Protein AF-A0A7H2BD68-F1 (afdb_monomer)

Mean predicted aligned error: 10.46 Å

Nearest PDB structures (foldseek):
  6hfb-assembly3_C  TM=8.146E-01  e=6.385E-02  Pyrococcus furiosus DSM 3638
  3vvo-assembly1_A  TM=7.580E-01  e=5.523E-02  Pyrococcus furiosus
  3w4t-assembly1_A  TM=8.302E-01  e=1.140E-01  Pyrococcus furiosus DSM 3638
  3vvn-assembly1_A  TM=8.085E-01  e=3.146E-01  Pyrococcus furiosus DSM 3638
  6hfb-assembly4_D  TM=7.603E-01  e=3.302E-01  Pyrococcus furiosus DSM 3638

InterPro domains:
  IPR002528 Multi antimicrobial extrusion protein [PF01554] (2-136)
  IPR052031 Membrane Transporter and Flippase [PTHR43549] (2-133)

Radius of gyration: 18.81 Å; Cα contacts (8 Å, |Δi|>4): 129; chains: 1; bounding box: 53×18×52 Å

pLDDT: mean 77.28, std 18.67, range [29.19, 95.69]

Foldseek 3Di:
DPPLLVLLVVLLVVLVVVLCVVLLVLLQVLLQQLLVCVVVVNNVVNVVSLVVSLVVQVVSLVVSLVCCLPCQLVSSCVVVPPRPPVSSVSNNVVSVVPSVCSSVVSNCSNVQSSCVSNVVNVLVVVLVVQLVVVLVVLCVVCVVDVDDDDVSVVVSPSVVSVVVSVVVPVPD

Solvent-accessible surface area (backbone atoms only — not comparable to full-atom values): 9311 Å² total; per-residue (Å²): 120,66,66,54,53,53,48,20,49,52,41,42,51,54,55,46,56,62,69,44,47,62,53,54,49,54,10,54,52,36,16,54,53,22,27,54,29,50,78,70,70,37,57,69,58,36,57,52,48,53,54,52,51,49,50,54,49,44,55,50,46,52,54,52,38,50,47,45,62,75,43,24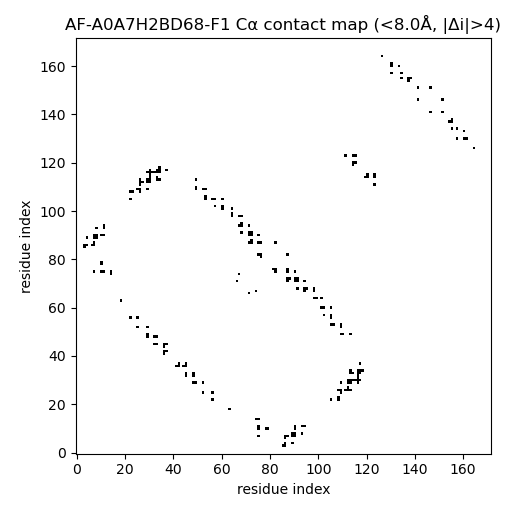,52,62,58,38,32,72,68,37,77,85,54,54,70,68,31,34,51,51,28,35,52,50,40,68,66,49,45,82,48,42,66,64,51,50,50,48,39,41,52,46,26,28,36,42,26,66,70,51,43,63,60,59,49,52,51,48,51,52,45,51,50,51,56,56,57,64,46,54,62,55,74,77,41,91,71,83,62,77,63,65,68,63,66,70,54,69,64,71,56,51,60,56,51,56,71,61,65,77,78,118

Secondary structure (DSSP, 8-state):
-HHHHHHHHHHHHHHHHHHHHHHHHHHHHHHHHHHHHHHTT-HHHHHHHHHHHHHHHHHHHHHHHHHHHHHHHHHHHHHSTT--HHHHHHHHHHHHHHGGGHHHHHHHHHHHHHHHHTT-THHHHHHHHHHHHHHHHHHHHHHHS---STHHHHHTSTHHHHHHHHHHHT--

Structure (mmCIF, N/CA/C/O backbone):
data_AF-A0A7H2BD68-F1
#
_entry.id   AF-A0A7H2BD68-F1
#
loop_
_atom_site.group_PDB
_atom_site.id
_atom_site.type_symbol
_atom_site.label_atom_id
_atom_site.label_alt_id
_atom_site.label_comp_id
_atom_site.label_asym_id
_atom_site.label_entity_id
_atom_site.label_seq_id
_atom_site.pdbx_PDB_ins_code
_atom_site.Cartn_x
_atom_site.Cartn_y
_atom_site.Cartn_z
_atom_site.occupancy
_atom_site.B_iso_or_equiv
_atom_site.auth_seq_id
_atom_site.auth_comp_id
_atom_site.auth_asym_id
_atom_site.auth_atom_id
_atom_site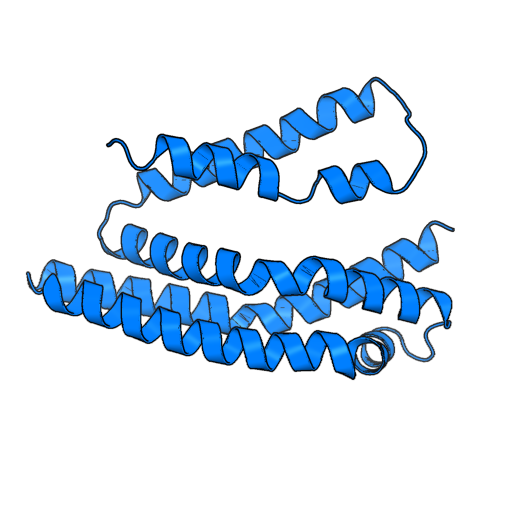.pdbx_PDB_model_num
ATOM 1 N N . MET A 1 1 ? 23.693 4.118 -18.490 1.00 47.44 1 MET A N 1
ATOM 2 C CA . MET A 1 1 ? 23.271 3.174 -17.429 1.00 47.44 1 MET A CA 1
ATOM 3 C C . MET A 1 1 ? 22.338 3.825 -16.404 1.00 47.44 1 MET A C 1
ATOM 5 O O . MET A 1 1 ? 21.333 3.213 -16.087 1.00 47.44 1 MET A O 1
ATOM 9 N N . GLY A 1 2 ? 22.597 5.050 -15.916 1.00 61.50 2 GLY A N 1
ATOM 10 C CA . GLY A 1 2 ? 21.724 5.697 -14.916 1.00 61.50 2 GLY A CA 1
ATOM 11 C C . GLY A 1 2 ? 20.378 6.229 -15.437 1.00 61.50 2 GLY A C 1
ATOM 12 O O . GLY A 1 2 ? 19.359 6.027 -14.787 1.00 61.50 2 GLY A O 1
ATOM 13 N N . SER A 1 3 ? 20.343 6.860 -16.616 1.00 73.88 3 SER A N 1
ATOM 14 C CA . SER A 1 3 ? 19.129 7.520 -17.136 1.00 73.88 3 SER A CA 1
ATOM 15 C C . SER A 1 3 ? 17.971 6.552 -17.402 1.00 73.88 3 SER A C 1
ATOM 17 O O . SER A 1 3 ? 16.855 6.808 -16.963 1.00 73.88 3 SER A O 1
ATOM 19 N N . SER A 1 4 ? 18.236 5.413 -18.049 1.00 72.50 4 SER A N 1
ATOM 20 C CA . SER A 1 4 ? 17.223 4.389 -18.352 1.00 72.50 4 SER A CA 1
ATOM 21 C C . SER A 1 4 ? 16.635 3.748 -17.091 1.00 72.50 4 SER A C 1
ATOM 23 O O . SER A 1 4 ? 15.430 3.527 -17.023 1.00 72.50 4 SER A O 1
ATOM 25 N N . VAL A 1 5 ? 17.468 3.505 -16.071 1.00 72.62 5 VAL A N 1
ATOM 26 C CA . VAL A 1 5 ? 17.032 2.944 -14.779 1.00 72.62 5 VAL A CA 1
ATOM 27 C C . VAL A 1 5 ? 16.140 3.935 -14.032 1.00 72.62 5 VAL A C 1
ATOM 29 O O . VAL A 1 5 ? 15.080 3.557 -13.539 1.00 72.62 5 VAL A O 1
ATOM 32 N N . VAL A 1 6 ? 16.538 5.211 -13.971 1.00 76.56 6 VAL A N 1
ATOM 33 C CA . VAL A 1 6 ? 15.755 6.264 -13.303 1.00 76.56 6 VAL A CA 1
ATOM 34 C C . VAL A 1 6 ? 14.426 6.502 -14.022 1.00 76.56 6 VAL A C 1
ATOM 36 O O . VAL A 1 6 ? 13.401 6.671 -13.362 1.00 76.56 6 VAL A O 1
ATOM 39 N N . ALA A 1 7 ? 14.419 6.472 -15.356 1.00 78.31 7 ALA A N 1
ATOM 40 C CA . ALA A 1 7 ? 13.204 6.603 -16.153 1.00 78.31 7 ALA A CA 1
ATOM 41 C C . ALA A 1 7 ? 12.238 5.431 -15.908 1.00 78.31 7 ALA A C 1
ATOM 43 O O . ALA A 1 7 ? 11.087 5.666 -15.541 1.00 78.31 7 ALA A O 1
ATOM 44 N N . ALA A 1 8 ? 12.721 4.185 -16.016 1.00 78.31 8 ALA A N 1
ATOM 45 C CA . ALA A 1 8 ? 11.924 2.984 -15.751 1.00 78.31 8 ALA A CA 1
ATOM 46 C C . ALA A 1 8 ? 11.325 2.997 -14.339 1.00 78.31 8 ALA A C 1
ATOM 48 O O . ALA A 1 8 ? 10.129 2.766 -14.163 1.00 78.31 8 ALA A O 1
ATOM 49 N N . TYR A 1 9 ? 12.149 3.319 -13.337 1.00 79.69 9 TYR A N 1
ATOM 50 C CA . TYR A 1 9 ? 11.722 3.399 -11.943 1.00 79.69 9 TYR A CA 1
ATOM 51 C C . TYR A 1 9 ? 10.655 4.476 -11.738 1.00 79.69 9 TYR A C 1
ATOM 53 O O . TYR A 1 9 ? 9.641 4.230 -11.095 1.00 79.69 9 TYR A O 1
ATOM 61 N N . THR A 1 10 ? 10.853 5.661 -12.320 1.00 81.62 10 THR A N 1
ATOM 62 C CA . THR A 1 10 ? 9.913 6.779 -12.185 1.00 81.62 10 THR A CA 1
ATOM 63 C C . THR A 1 10 ? 8.564 6.441 -12.815 1.00 81.62 10 THR A C 1
ATOM 65 O O . THR A 1 10 ? 7.532 6.664 -12.185 1.00 81.62 10 THR A O 1
ATOM 68 N N . ALA A 1 11 ? 8.554 5.866 -14.022 1.00 86.12 11 ALA A N 1
ATOM 69 C CA . ALA A 1 11 ? 7.325 5.425 -14.680 1.00 86.12 11 ALA A CA 1
ATOM 70 C C . ALA A 1 11 ? 6.600 4.349 -13.856 1.00 86.12 11 ALA A C 1
ATOM 72 O O . ALA A 1 11 ? 5.416 4.499 -13.552 1.00 86.12 11 ALA A O 1
ATOM 73 N N . ALA A 1 12 ? 7.322 3.315 -13.413 1.00 84.25 12 ALA A N 1
ATOM 74 C CA . ALA A 1 12 ? 6.761 2.251 -12.586 1.00 84.25 12 ALA A CA 1
ATOM 75 C C . ALA A 1 12 ? 6.174 2.785 -11.268 1.00 84.25 12 ALA A C 1
ATOM 77 O O . ALA A 1 12 ? 5.068 2.407 -10.885 1.00 84.25 12 ALA A O 1
ATOM 78 N N . GLN A 1 13 ? 6.855 3.735 -10.619 1.00 86.00 13 GLN A N 1
ATOM 79 C CA . GLN A 1 13 ? 6.381 4.349 -9.382 1.00 86.00 13 GLN A CA 1
ATOM 80 C C . GLN A 1 13 ? 5.095 5.169 -9.592 1.00 86.00 13 GLN A C 1
ATOM 82 O O . GLN A 1 13 ? 4.226 5.185 -8.721 1.00 86.00 13 GLN A O 1
ATOM 87 N N . ARG A 1 14 ? 4.931 5.847 -10.738 1.00 89.81 14 ARG A N 1
ATOM 88 C CA . ARG A 1 14 ? 3.685 6.569 -11.065 1.00 89.81 14 ARG A CA 1
ATOM 89 C C . ARG A 1 14 ? 2.511 5.619 -11.255 1.00 89.81 14 ARG A C 1
ATOM 91 O O . ARG A 1 14 ? 1.433 5.870 -10.720 1.00 89.81 14 ARG A O 1
ATOM 98 N N . ILE A 1 15 ? 2.733 4.522 -11.971 1.00 91.38 15 ILE A N 1
ATOM 99 C CA . ILE A 1 15 ? 1.730 3.470 -12.161 1.00 91.38 15 ILE A CA 1
ATOM 100 C C . ILE A 1 15 ? 1.341 2.869 -10.805 1.00 91.38 15 ILE A C 1
ATOM 102 O O . ILE A 1 15 ? 0.156 2.738 -10.505 1.00 91.38 15 ILE A O 1
ATOM 106 N N . GLU A 1 16 ? 2.323 2.568 -9.950 1.00 88.44 16 GLU A N 1
ATOM 107 C CA . GLU A 1 16 ? 2.061 2.059 -8.605 1.00 88.44 16 GLU A CA 1
ATOM 108 C C . GLU A 1 16 ? 1.249 3.048 -7.759 1.00 88.44 16 GLU A C 1
ATOM 110 O O . GLU A 1 16 ? 0.297 2.643 -7.095 1.00 88.44 16 GLU A O 1
ATOM 115 N N . GLN A 1 17 ? 1.567 4.345 -7.797 1.00 90.38 17 GLN A N 1
ATOM 116 C CA . GLN A 1 17 ? 0.801 5.361 -7.068 1.00 90.38 17 GLN A CA 1
ATOM 117 C C . GLN A 1 17 ? -0.686 5.333 -7.434 1.00 90.38 17 GLN A C 1
ATOM 119 O O . GLN A 1 17 ? -1.527 5.423 -6.542 1.00 90.38 17 GLN A O 1
ATOM 124 N N . LEU A 1 18 ? -1.009 5.168 -8.720 1.00 92.50 18 LEU A N 1
ATOM 125 C CA . LEU A 1 18 ? -2.391 5.044 -9.190 1.00 92.50 18 LEU A CA 1
ATOM 126 C C . LEU A 1 18 ? -3.033 3.736 -8.716 1.00 92.50 18 LEU A C 1
ATOM 128 O O . LEU A 1 18 ? -4.145 3.753 -8.189 1.00 92.50 18 LEU A O 1
ATOM 132 N N . ALA A 1 19 ? -2.313 2.618 -8.836 1.00 91.56 19 ALA A N 1
ATOM 133 C CA . ALA A 1 19 ? -2.773 1.310 -8.372 1.00 91.56 19 ALA A CA 1
ATOM 134 C C . ALA A 1 19 ? -3.057 1.284 -6.857 1.00 91.56 19 ALA A C 1
ATOM 136 O O . ALA A 1 19 ? -3.947 0.559 -6.406 1.00 91.56 19 ALA A O 1
ATOM 137 N N . MET A 1 20 ? -2.337 2.100 -6.081 1.00 90.00 20 MET A N 1
ATOM 138 C CA . MET A 1 20 ? -2.465 2.203 -4.626 1.00 90.00 20 MET A CA 1
ATOM 139 C C . MET A 1 20 ? -3.672 3.025 -4.151 1.00 90.00 20 MET A C 1
ATOM 141 O O . MET A 1 20 ? -4.068 2.892 -2.990 1.00 90.00 20 MET A O 1
ATOM 145 N N . LEU A 1 21 ? -4.280 3.859 -5.005 1.00 92.69 21 LEU A N 1
ATOM 146 C CA . LEU A 1 21 ? -5.363 4.767 -4.600 1.00 92.69 21 LEU A CA 1
ATOM 147 C C . LEU A 1 21 ? -6.546 4.048 -3.926 1.00 92.69 21 LEU A C 1
ATOM 149 O O . LEU A 1 21 ? -6.986 4.513 -2.868 1.00 92.69 21 LEU A O 1
ATOM 153 N N . PRO A 1 22 ? -7.047 2.904 -4.434 1.00 92.38 22 PRO A N 1
ATOM 154 C CA . PRO A 1 22 ? -8.175 2.231 -3.796 1.00 92.38 22 PRO A CA 1
ATOM 155 C C . PRO A 1 22 ? -7.821 1.631 -2.432 1.00 92.38 22 PRO A C 1
ATOM 157 O O . PRO A 1 22 ? -8.657 1.650 -1.533 1.00 92.38 22 PRO A O 1
ATOM 160 N N . PHE A 1 23 ? -6.578 1.181 -2.217 1.00 89.56 23 PHE A N 1
ATOM 161 C CA . PHE A 1 23 ? -6.148 0.707 -0.894 1.00 89.56 23 PHE A CA 1
ATOM 162 C C . PHE A 1 23 ? -6.193 1.826 0.148 1.00 89.56 23 PHE A C 1
ATOM 164 O O . PHE A 1 23 ? -6.657 1.617 1.271 1.00 89.56 23 PHE A O 1
ATOM 171 N N . VAL A 1 24 ? -5.746 3.026 -0.230 1.00 90.88 24 VAL A N 1
ATOM 172 C CA . VAL A 1 24 ? -5.822 4.207 0.638 1.00 90.88 24 VAL A CA 1
ATOM 173 C C . VAL A 1 24 ? -7.281 4.585 0.897 1.00 90.88 24 VAL A C 1
ATOM 175 O O . VAL A 1 24 ? -7.637 4.863 2.040 1.00 90.88 24 VAL A O 1
ATOM 178 N N . SER A 1 25 ? -8.137 4.531 -0.128 1.00 94.25 25 SER A N 1
ATOM 179 C CA . SER A 1 25 ? -9.573 4.810 -0.004 1.00 94.25 25 SER A CA 1
ATOM 180 C C . SER A 1 25 ? -10.273 3.859 0.975 1.00 94.25 25 SER A C 1
ATOM 182 O O . SER A 1 25 ? -10.955 4.326 1.889 1.00 94.25 25 SER A O 1
ATOM 184 N N . PHE A 1 26 ? -10.033 2.544 0.872 1.00 93.38 26 PHE A N 1
ATOM 185 C CA . PHE A 1 26 ? -10.542 1.563 1.839 1.00 93.38 26 PHE A CA 1
ATOM 186 C C . PHE A 1 26 ? -10.043 1.837 3.257 1.00 93.38 26 PHE A C 1
ATOM 188 O O . PHE A 1 26 ? -10.810 1.741 4.214 1.00 93.38 26 PHE A O 1
ATOM 195 N N . GLY A 1 27 ? -8.771 2.214 3.390 1.00 92.19 27 GLY A N 1
ATOM 196 C CA . GLY A 1 27 ? -8.193 2.641 4.654 1.00 92.19 27 GLY A CA 1
ATOM 197 C C . GLY A 1 27 ? -8.956 3.811 5.279 1.00 92.19 27 GLY A C 1
ATOM 198 O O . GLY A 1 27 ? -9.455 3.693 6.394 1.00 92.19 27 GLY A O 1
ATOM 199 N N . ILE A 1 28 ? -9.106 4.918 4.550 1.00 93.50 28 ILE A N 1
ATOM 200 C CA . ILE A 1 28 ? -9.815 6.115 5.031 1.00 93.50 28 ILE A CA 1
ATOM 201 C C . ILE A 1 28 ? -11.262 5.779 5.417 1.00 93.50 28 ILE A C 1
ATOM 203 O O . ILE A 1 28 ? -11.702 6.147 6.507 1.00 93.50 28 ILE A O 1
ATOM 207 N N . ALA A 1 29 ? -11.973 5.023 4.574 1.00 95.50 29 ALA A N 1
ATOM 208 C CA . ALA A 1 29 ? -13.334 4.577 4.861 1.00 95.50 29 ALA A CA 1
ATOM 209 C C . ALA A 1 29 ? -13.409 3.763 6.164 1.00 95.50 29 ALA A C 1
ATOM 211 O O . ALA A 1 29 ? -14.309 3.979 6.978 1.00 95.50 29 ALA A O 1
ATOM 212 N N . MET A 1 30 ? -12.434 2.880 6.405 1.00 95.56 30 MET A N 1
ATOM 213 C CA . MET A 1 30 ? -12.334 2.121 7.651 1.00 95.56 30 MET A CA 1
ATOM 214 C C . MET A 1 30 ? -12.074 2.997 8.873 1.00 95.56 30 MET A C 1
ATOM 216 O O . MET A 1 30 ? -12.605 2.688 9.934 1.00 95.56 30 MET A O 1
ATOM 220 N N . GLY A 1 31 ? -11.316 4.088 8.737 1.00 94.12 31 GLY A N 1
ATOM 221 C CA . GLY A 1 31 ? -11.116 5.049 9.823 1.00 94.12 31 GLY A CA 1
ATOM 222 C C . GLY A 1 31 ? -12.418 5.736 10.243 1.00 94.12 31 GLY A C 1
ATOM 223 O O . GLY A 1 31 ? -12.725 5.807 11.430 1.00 94.12 31 GLY A O 1
ATOM 224 N N . THR A 1 32 ? -13.232 6.183 9.283 1.00 94.69 32 THR A N 1
ATOM 225 C CA . THR A 1 32 ? -14.549 6.771 9.585 1.00 94.69 32 THR A CA 1
ATOM 226 C C . THR A 1 32 ? -15.517 5.728 10.143 1.00 94.69 32 THR A C 1
ATOM 228 O O . THR A 1 32 ? -16.189 5.978 11.144 1.00 94.69 32 THR A O 1
ATOM 231 N N . TYR A 1 33 ? -15.565 4.540 9.533 1.00 95.50 33 TYR A N 1
ATOM 232 C CA . TYR A 1 33 ? -16.427 3.448 9.975 1.00 95.50 33 TYR A CA 1
ATOM 233 C C . TYR A 1 33 ? -16.084 2.989 11.400 1.00 95.50 33 TYR A C 1
ATOM 235 O O . TYR A 1 33 ? -16.987 2.797 12.218 1.00 95.50 33 TYR A O 1
ATOM 243 N N . SER A 1 34 ? -14.796 2.829 11.728 1.00 94.81 34 SER A N 1
ATOM 244 C CA . SER A 1 34 ? -14.374 2.418 13.068 1.00 94.81 34 SER A CA 1
ATOM 245 C C . SER A 1 34 ? -14.674 3.495 14.106 1.00 94.81 34 SER A C 1
ATOM 247 O O . SER A 1 34 ? -15.224 3.156 15.150 1.00 94.81 34 SER A O 1
ATOM 249 N N . ALA A 1 35 ? -14.416 4.771 13.801 1.00 93.50 35 ALA A N 1
ATOM 250 C CA . ALA A 1 35 ? -14.707 5.892 14.693 1.00 93.50 35 ALA A CA 1
ATOM 251 C C . ALA A 1 35 ? -16.196 5.974 15.059 1.00 93.50 35 ALA A C 1
ATOM 253 O O . ALA A 1 35 ? -16.548 6.064 16.235 1.00 93.50 35 ALA A O 1
ATOM 254 N N . GLN A 1 36 ? -17.080 5.875 14.062 1.00 95.00 36 GLN A N 1
ATOM 255 C CA . GLN A 1 36 ? -18.527 5.941 14.279 1.00 95.00 36 GLN A CA 1
ATOM 256 C C . GLN A 1 36 ? -19.041 4.765 15.118 1.00 95.00 36 GLN A C 1
ATOM 258 O O . GLN A 1 36 ? -19.789 4.959 16.074 1.00 95.00 36 GLN A O 1
ATOM 263 N N . ASN A 1 37 ? -18.629 3.538 14.787 1.00 95.38 37 ASN A N 1
ATOM 264 C CA . ASN A 1 37 ? -19.087 2.353 15.514 1.00 95.38 37 ASN A CA 1
ATOM 265 C C . ASN A 1 37 ? -18.500 2.287 16.928 1.00 95.38 37 ASN A C 1
ATOM 267 O O . ASN A 1 37 ? -19.189 1.860 17.850 1.00 95.38 37 ASN A O 1
ATOM 271 N N . PHE A 1 38 ? -17.255 2.727 17.113 1.00 92.38 38 PHE A N 1
ATOM 272 C CA . PHE A 1 38 ? -16.631 2.796 18.429 1.00 92.38 38 PHE A CA 1
ATOM 273 C C . PHE A 1 38 ? -17.299 3.842 19.322 1.00 92.38 38 PHE A C 1
ATOM 275 O O . PHE A 1 38 ? -17.628 3.528 20.462 1.00 92.38 38 PHE A O 1
ATOM 282 N N . GLY A 1 39 ? -17.587 5.037 18.793 1.00 91.56 39 GLY A N 1
ATOM 283 C CA . GLY A 1 39 ? -18.324 6.078 19.518 1.00 91.56 39 GLY A CA 1
ATOM 284 C C . GLY A 1 39 ? -19.741 5.658 19.930 1.00 91.56 39 GLY A C 1
ATOM 285 O O . GLY A 1 39 ? -20.250 6.134 20.938 1.00 91.56 39 GLY A O 1
ATOM 286 N N . ALA A 1 40 ? -20.355 4.723 19.199 1.00 93.56 40 ALA A N 1
ATOM 287 C CA . ALA A 1 40 ? -21.652 4.130 19.530 1.00 93.56 40 ALA A CA 1
ATOM 288 C C . ALA A 1 40 ? -21.569 2.882 20.441 1.00 93.56 40 ALA A C 1
ATOM 290 O O . ALA A 1 40 ? -22.588 2.238 20.681 1.00 93.56 40 ALA A O 1
ATOM 291 N N . GLY A 1 41 ? -20.375 2.484 20.906 1.00 91.50 41 GLY A N 1
ATOM 292 C CA . GLY A 1 41 ? -20.167 1.273 21.717 1.00 91.50 41 GLY A CA 1
ATOM 293 C C . GLY A 1 41 ? -20.303 -0.055 20.950 1.00 91.50 41 GLY A C 1
ATOM 294 O O . GLY A 1 41 ? -20.312 -1.132 21.545 1.00 91.50 41 GLY A O 1
ATOM 295 N N . LEU A 1 42 ? -20.391 -0.020 19.616 1.00 93.38 42 LEU A N 1
ATOM 296 C CA . LEU A 1 42 ? -20.627 -1.181 18.749 1.00 93.38 42 LEU A CA 1
ATOM 297 C C . LEU A 1 42 ? -19.314 -1.845 18.298 1.00 93.38 42 LEU A C 1
ATOM 299 O O . LEU A 1 42 ? -19.059 -2.024 17.104 1.00 93.38 42 LEU A O 1
ATOM 303 N N . HIS A 1 43 ? -18.471 -2.258 19.246 1.00 89.38 43 HIS A N 1
ATOM 304 C CA . HIS A 1 43 ? -17.141 -2.820 18.956 1.00 89.38 43 HIS A CA 1
ATOM 305 C C . HIS A 1 43 ? -17.172 -4.062 18.048 1.00 89.38 43 HIS A C 1
ATOM 307 O O . HIS A 1 43 ? -16.295 -4.236 17.199 1.00 89.38 43 HIS A O 1
ATOM 313 N N . GLY A 1 44 ? -18.206 -4.905 18.158 1.00 90.44 44 GLY A N 1
ATOM 314 C CA . GLY A 1 44 ? -18.374 -6.075 17.287 1.00 90.44 44 GLY A CA 1
ATOM 315 C C . GLY A 1 44 ? -18.492 -5.709 15.801 1.00 90.44 44 GLY A C 1
ATOM 316 O O . GLY A 1 44 ? -17.933 -6.394 14.942 1.00 90.44 44 GLY A O 1
ATOM 317 N N . ARG A 1 45 ? -19.133 -4.572 15.491 1.00 93.56 45 ARG A N 1
ATOM 318 C CA . ARG A 1 45 ? -19.273 -4.080 14.112 1.00 93.56 45 ARG A CA 1
ATOM 319 C C . ARG A 1 45 ? -17.952 -3.592 13.534 1.00 93.56 45 ARG A C 1
ATOM 321 O O . ARG A 1 45 ? -17.755 -3.721 12.326 1.00 93.56 45 ARG A O 1
ATOM 328 N N . VAL A 1 46 ? -17.040 -3.088 14.371 1.00 93.31 46 VAL A N 1
ATOM 329 C CA . VAL A 1 46 ? -15.687 -2.687 13.950 1.00 93.31 46 VAL A CA 1
ATOM 330 C C . VAL A 1 46 ? -14.928 -3.899 13.413 1.00 93.31 46 VAL A C 1
ATOM 332 O O . VAL A 1 46 ? -14.436 -3.861 12.288 1.00 93.31 46 VAL A O 1
ATOM 335 N N . TRP A 1 47 ? -14.904 -5.006 14.160 1.00 91.31 47 TRP A N 1
ATOM 336 C CA . TRP A 1 47 ? -14.234 -6.239 13.731 1.00 91.31 47 TRP A CA 1
ATOM 337 C C . TRP A 1 47 ? -14.849 -6.852 12.472 1.00 91.31 47 TRP A C 1
ATOM 339 O O . TRP A 1 47 ? -14.124 -7.345 11.606 1.00 91.31 47 TRP A O 1
ATOM 349 N N . GLN A 1 48 ? -16.175 -6.789 12.339 1.00 95.38 48 GLN A N 1
ATOM 350 C CA . GLN A 1 48 ? -16.856 -7.207 11.115 1.00 95.38 48 GLN A CA 1
ATOM 351 C C . GLN A 1 48 ? -16.417 -6.359 9.911 1.00 95.38 48 GLN A C 1
ATOM 353 O O . GLN A 1 48 ? -16.063 -6.920 8.874 1.00 95.38 48 GLN A O 1
ATOM 358 N N . GLY A 1 49 ? -16.367 -5.032 10.070 1.00 94.50 49 GLY A N 1
ATOM 359 C CA . GLY A 1 49 ? -15.902 -4.111 9.032 1.00 94.50 49 GLY A CA 1
ATOM 360 C C . GLY A 1 49 ? -14.450 -4.3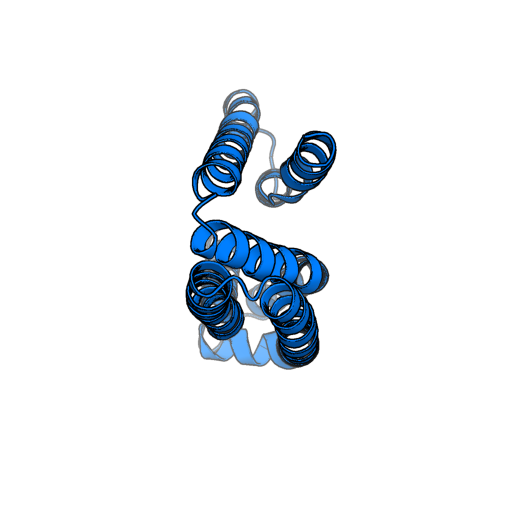65 8.632 1.00 94.50 49 GLY A C 1
ATOM 361 O O . GLY A 1 49 ? -14.161 -4.473 7.446 1.00 94.50 49 GLY A O 1
ATOM 362 N N . VAL A 1 50 ? -13.550 -4.579 9.600 1.00 94.06 50 VAL A N 1
ATOM 363 C CA . VAL A 1 50 ? -12.139 -4.922 9.332 1.00 94.06 50 VAL A CA 1
ATOM 364 C C . VAL A 1 50 ? -12.029 -6.183 8.471 1.00 94.06 50 VAL A C 1
ATOM 366 O O . VAL A 1 50 ? -11.276 -6.192 7.499 1.00 94.06 50 VAL A O 1
ATOM 369 N N . ARG A 1 51 ? -12.792 -7.241 8.780 1.00 94.19 51 ARG A N 1
ATOM 370 C CA . ARG A 1 51 ? -12.780 -8.493 8.000 1.00 94.19 51 ARG A CA 1
ATOM 371 C C . ARG A 1 51 ? -13.310 -8.293 6.580 1.00 94.19 51 ARG A C 1
ATOM 373 O O . ARG A 1 51 ? -12.720 -8.814 5.637 1.00 94.19 51 ARG A O 1
ATOM 380 N N . GLN A 1 52 ? -14.395 -7.536 6.426 1.00 95.69 52 GLN A N 1
ATOM 381 C CA . GLN A 1 52 ? -14.988 -7.237 5.120 1.00 95.69 52 GLN A CA 1
ATOM 382 C C . GLN A 1 52 ? -14.055 -6.370 4.267 1.00 95.69 52 GLN A C 1
ATOM 384 O O . GLN A 1 52 ? -13.765 -6.726 3.126 1.00 95.69 52 GLN A O 1
ATOM 389 N N . ALA A 1 53 ? -13.507 -5.296 4.837 1.00 95.00 53 ALA A N 1
ATOM 390 C CA . ALA A 1 53 ? -12.543 -4.432 4.167 1.00 95.00 53 ALA A CA 1
ATOM 391 C C . ALA A 1 53 ? -11.268 -5.193 3.784 1.00 95.00 53 ALA A C 1
ATOM 393 O O . ALA A 1 53 ? -10.746 -4.987 2.688 1.00 95.00 53 ALA A O 1
ATOM 394 N N . ALA A 1 54 ? -10.786 -6.103 4.639 1.00 92.75 54 ALA A N 1
ATOM 395 C CA . ALA A 1 54 ? -9.624 -6.938 4.340 1.00 92.75 54 ALA A CA 1
ATOM 396 C C . ALA A 1 54 ? -9.885 -7.859 3.149 1.00 92.75 54 ALA A C 1
ATOM 398 O O . ALA A 1 54 ? -9.054 -7.929 2.247 1.00 92.75 54 ALA A O 1
ATOM 399 N N . PHE A 1 55 ? -11.050 -8.508 3.104 1.00 94.88 55 PHE A N 1
ATOM 400 C CA . PHE A 1 55 ? -11.435 -9.352 1.978 1.00 94.88 55 PHE A CA 1
ATOM 401 C C . PHE A 1 55 ? -11.574 -8.551 0.674 1.00 94.88 55 PHE A C 1
ATOM 403 O O . PHE A 1 55 ? -10.978 -8.921 -0.336 1.00 94.88 55 PHE A O 1
ATOM 410 N N . MET A 1 56 ? -12.293 -7.423 0.701 1.00 94.62 56 MET A N 1
ATOM 411 C CA . MET A 1 56 ? -12.468 -6.550 -0.469 1.00 94.62 56 MET A CA 1
ATOM 412 C C . MET A 1 56 ? -11.131 -6.025 -0.992 1.00 94.62 56 MET A C 1
ATOM 414 O O . MET A 1 56 ? -10.861 -6.068 -2.192 1.00 94.62 56 MET A O 1
ATOM 418 N N . SER A 1 57 ? -10.267 -5.571 -0.085 1.00 93.38 57 SER A N 1
ATOM 419 C CA . SER A 1 57 ? -8.962 -5.034 -0.455 1.00 93.38 57 SER A CA 1
ATOM 420 C C . SER A 1 57 ? -8.027 -6.128 -0.964 1.00 93.38 57 SER A C 1
ATOM 422 O O . SER A 1 57 ? -7.269 -5.875 -1.892 1.00 93.38 57 SER A O 1
ATOM 424 N N . PHE A 1 58 ? -8.093 -7.347 -0.417 1.00 93.38 58 PHE A N 1
ATOM 425 C CA . PHE A 1 58 ? -7.337 -8.492 -0.925 1.00 93.38 58 PHE A CA 1
ATOM 426 C C . PHE A 1 58 ? -7.794 -8.899 -2.331 1.00 93.38 58 PHE A C 1
ATOM 428 O O . PHE A 1 58 ? -6.954 -9.107 -3.202 1.00 93.38 58 PHE A O 1
ATOM 435 N N . ALA A 1 59 ? -9.106 -8.948 -2.579 1.00 95.00 59 ALA A N 1
ATOM 436 C CA . ALA A 1 59 ? -9.658 -9.237 -3.902 1.00 95.00 59 ALA A CA 1
ATOM 437 C C . ALA A 1 59 ? -9.213 -8.194 -4.941 1.00 95.00 59 ALA A C 1
ATOM 439 O O . ALA A 1 59 ? -8.722 -8.554 -6.011 1.00 95.00 59 ALA A O 1
ATOM 440 N N . TYR A 1 60 ? -9.302 -6.904 -4.596 1.00 95.12 60 TYR A N 1
ATOM 441 C CA . TYR A 1 60 ? -8.767 -5.832 -5.435 1.00 95.12 60 TYR A CA 1
ATOM 442 C C . TYR A 1 60 ? -7.244 -5.957 -5.610 1.00 95.12 60 TYR A C 1
ATOM 444 O O . TYR A 1 60 ? -6.750 -5.826 -6.724 1.00 95.12 60 TYR A O 1
ATOM 452 N N . GLY A 1 61 ? -6.507 -6.282 -4.544 1.00 94.00 61 GLY A N 1
ATOM 453 C CA . GLY A 1 61 ? -5.058 -6.480 -4.567 1.00 94.00 61 GLY A CA 1
ATOM 454 C C . GLY A 1 61 ? -4.605 -7.591 -5.508 1.00 94.00 61 GLY A C 1
ATOM 455 O O . GLY A 1 61 ? -3.632 -7.419 -6.240 1.00 94.00 61 GLY A O 1
ATOM 456 N N . LEU A 1 62 ? -5.342 -8.700 -5.540 1.00 94.06 62 LEU A N 1
ATOM 457 C CA . LEU A 1 62 ? -5.112 -9.785 -6.485 1.00 94.06 62 LEU A CA 1
ATOM 458 C C . LEU A 1 62 ? -5.395 -9.325 -7.921 1.00 94.06 62 LEU A C 1
ATOM 460 O O . LEU A 1 62 ? -4.556 -9.512 -8.796 1.00 94.06 62 LEU A O 1
ATOM 464 N N . ALA A 1 63 ? -6.538 -8.673 -8.154 1.00 95.31 63 ALA A N 1
ATOM 465 C CA . ALA A 1 63 ? -6.917 -8.187 -9.478 1.00 95.31 63 ALA A CA 1
ATOM 466 C C . ALA A 1 63 ? -5.901 -7.176 -10.037 1.00 95.31 63 ALA A C 1
ATOM 468 O O . ALA A 1 63 ? -5.395 -7.355 -11.144 1.00 95.31 63 ALA A O 1
ATOM 469 N N . ILE A 1 64 ? -5.546 -6.149 -9.258 1.00 95.12 64 ILE A N 1
ATOM 470 C CA . ILE A 1 64 ? -4.579 -5.136 -9.685 1.00 95.12 64 ILE A CA 1
ATOM 471 C C . ILE A 1 64 ? -3.168 -5.718 -9.796 1.00 95.12 64 ILE A C 1
ATOM 473 O O . ILE A 1 64 ? -2.441 -5.366 -10.716 1.00 95.12 64 ILE A O 1
ATOM 477 N N . GLY A 1 65 ? -2.788 -6.656 -8.922 1.00 93.75 65 GLY A N 1
ATOM 478 C CA . GLY A 1 65 ? -1.505 -7.350 -9.001 1.00 93.75 65 GLY A CA 1
ATOM 479 C C . GLY A 1 65 ? -1.346 -8.134 -10.303 1.00 93.75 65 GLY A C 1
ATOM 480 O O . GLY A 1 65 ? -0.306 -8.034 -10.951 1.00 93.75 65 GLY A O 1
ATOM 481 N N . LEU A 1 66 ? -2.392 -8.848 -10.735 1.00 94.50 66 LEU A N 1
ATOM 482 C CA . LEU A 1 66 ? -2.408 -9.540 -12.028 1.00 94.50 66 LEU A CA 1
ATOM 483 C C . LEU A 1 66 ? -2.277 -8.543 -13.185 1.00 94.50 66 LEU A C 1
ATOM 485 O O . LEU A 1 66 ? -1.444 -8.742 -14.067 1.00 94.50 66 LEU A O 1
ATOM 489 N N . VAL A 1 67 ? -3.032 -7.440 -13.156 1.00 94.75 67 VAL A N 1
ATOM 490 C CA . VAL A 1 67 ? -2.920 -6.378 -14.170 1.00 94.75 67 VAL A CA 1
ATOM 491 C C . VAL A 1 67 ? -1.492 -5.832 -14.230 1.00 94.75 67 VAL A C 1
ATOM 493 O O . VAL A 1 67 ? -0.918 -5.759 -15.310 1.00 94.75 67 VAL A O 1
ATOM 496 N N . LEU A 1 68 ? -0.870 -5.516 -13.094 1.00 93.06 68 LEU A N 1
ATOM 497 C CA . LEU A 1 68 ? 0.495 -4.990 -13.067 1.00 93.06 68 LEU A CA 1
ATOM 498 C C . LEU A 1 68 ? 1.527 -6.007 -13.569 1.00 93.06 68 LEU A C 1
ATOM 500 O O . LEU A 1 68 ? 2.441 -5.632 -14.295 1.00 93.06 68 LEU A O 1
ATOM 504 N N . VAL A 1 69 ? 1.397 -7.293 -13.239 1.00 90.44 69 VAL A N 1
ATOM 505 C CA . VAL A 1 69 ? 2.356 -8.315 -13.687 1.00 90.44 69 VAL A CA 1
ATOM 506 C C . VAL A 1 69 ? 2.235 -8.568 -15.192 1.00 90.44 69 VAL A C 1
ATOM 508 O O . VAL A 1 69 ? 3.255 -8.559 -15.887 1.00 90.44 69 VAL A O 1
ATOM 511 N N . PHE A 1 70 ? 1.015 -8.740 -15.709 1.00 92.56 70 PHE A N 1
ATOM 512 C CA . PHE A 1 70 ? 0.782 -9.114 -17.108 1.00 92.56 70 PHE A CA 1
ATOM 513 C C . PHE A 1 70 ? 0.791 -7.930 -18.082 1.00 92.56 70 PHE A C 1
ATOM 515 O O . PHE A 1 70 ? 1.294 -8.071 -19.193 1.00 92.56 70 PHE A O 1
ATOM 522 N N . LEU A 1 71 ? 0.279 -6.761 -17.683 1.00 93.19 71 LEU A N 1
ATOM 523 C CA . LEU A 1 71 ? 0.221 -5.561 -18.530 1.00 93.19 71 LEU A CA 1
ATOM 524 C C . LEU A 1 71 ? 1.365 -4.573 -18.250 1.00 93.19 71 LEU A C 1
ATOM 526 O O . LEU A 1 71 ? 1.380 -3.494 -18.838 1.00 93.19 71 LEU A O 1
ATOM 530 N N . SER A 1 72 ? 2.349 -4.916 -17.409 1.00 87.88 72 SER A N 1
ATOM 531 C CA . SER A 1 72 ? 3.470 -4.013 -17.082 1.00 87.88 72 SER A CA 1
ATOM 532 C C . SER A 1 72 ? 4.170 -3.382 -18.290 1.00 87.88 72 SER A C 1
ATOM 534 O O . SER A 1 72 ? 4.401 -2.175 -18.225 1.00 87.88 72 SER A O 1
ATOM 536 N N . PRO A 1 73 ? 4.486 -4.094 -19.395 1.00 86.69 73 PRO A N 1
ATOM 537 C CA . PRO A 1 73 ? 5.163 -3.468 -20.529 1.00 86.69 73 PRO A CA 1
ATOM 538 C C . PRO A 1 73 ? 4.293 -2.393 -21.186 1.00 86.69 73 PRO A C 1
ATOM 540 O O . PRO A 1 73 ? 4.774 -1.299 -21.450 1.00 86.69 73 PRO A O 1
ATOM 543 N N . LEU A 1 74 ? 2.996 -2.673 -21.359 1.00 90.50 74 LEU A N 1
ATOM 544 C CA . LEU A 1 74 ? 2.030 -1.728 -21.921 1.00 90.50 74 LEU A CA 1
ATOM 545 C C . LEU A 1 74 ? 1.852 -0.502 -21.016 1.00 90.50 74 LEU A C 1
ATOM 547 O O . LEU A 1 74 ? 1.797 0.626 -21.494 1.00 90.50 74 LEU A O 1
ATOM 551 N N . LEU A 1 75 ? 1.774 -0.719 -19.700 1.00 89.81 75 LEU A N 1
ATOM 552 C CA . LEU A 1 75 ? 1.620 0.362 -18.730 1.00 89.81 75 LEU A CA 1
ATOM 553 C C . LEU A 1 75 ? 2.857 1.266 -18.695 1.00 89.81 75 LEU A C 1
ATOM 555 O O . LEU A 1 75 ? 2.715 2.482 -18.632 1.00 89.81 75 LEU A O 1
ATOM 559 N N . VAL A 1 76 ? 4.063 0.695 -18.751 1.00 87.62 76 VAL A N 1
ATOM 560 C CA . VAL A 1 76 ? 5.312 1.474 -18.769 1.00 87.62 76 VAL A CA 1
ATOM 561 C C . VAL A 1 76 ? 5.457 2.247 -20.080 1.00 87.62 76 VAL A C 1
ATOM 563 O O . VAL A 1 76 ? 5.814 3.423 -20.039 1.00 87.62 76 VAL A O 1
ATOM 566 N N . ASP A 1 77 ? 5.121 1.634 -21.216 1.00 88.06 77 ASP A N 1
ATOM 567 C CA . ASP A 1 77 ? 5.152 2.288 -22.532 1.00 88.06 77 ASP A CA 1
ATOM 568 C C . ASP A 1 77 ? 4.128 3.435 -22.643 1.00 88.06 77 ASP A C 1
ATOM 570 O O . ASP A 1 77 ? 4.396 4.476 -23.238 1.00 88.06 77 ASP A O 1
ATOM 574 N N . ALA A 1 78 ? 2.981 3.322 -21.964 1.00 87.50 78 ALA A N 1
ATOM 575 C CA . ALA A 1 78 ? 2.008 4.413 -21.881 1.00 87.50 78 ALA A CA 1
ATOM 576 C C . ALA A 1 78 ? 2.550 5.661 -21.151 1.00 87.50 78 ALA A C 1
ATOM 578 O O . ALA A 1 78 ? 2.102 6.775 -21.422 1.00 87.50 78 ALA A O 1
ATOM 579 N N . PHE A 1 79 ? 3.506 5.493 -20.229 1.00 84.56 79 PHE A N 1
ATOM 580 C CA . PHE A 1 79 ? 4.155 6.600 -19.515 1.00 84.56 79 PHE A CA 1
ATOM 581 C C . PHE A 1 79 ? 5.432 7.096 -20.203 1.00 84.56 79 PHE A C 1
ATOM 583 O O . PHE A 1 79 ? 5.780 8.270 -20.073 1.00 84.56 79 PHE A O 1
ATOM 590 N N . ILE A 1 80 ? 6.136 6.218 -20.915 1.00 85.50 80 ILE A N 1
ATOM 591 C CA . ILE A 1 80 ? 7.333 6.538 -21.693 1.00 85.50 80 ILE A CA 1
ATOM 592 C C . ILE A 1 80 ? 7.082 6.038 -23.109 1.00 85.50 80 ILE A C 1
ATOM 594 O O . ILE A 1 80 ? 7.331 4.876 -23.405 1.00 85.50 80 ILE A O 1
ATOM 598 N N . LYS A 1 81 ? 6.589 6.929 -23.971 1.00 78.62 81 LYS A N 1
ATOM 599 C CA . LYS A 1 81 ? 6.285 6.590 -25.360 1.00 78.62 81 LYS A CA 1
ATOM 600 C C . LYS A 1 81 ? 7.535 6.057 -26.073 1.00 78.62 81 LYS A C 1
ATOM 602 O O . LYS A 1 81 ? 8.583 6.702 -26.006 1.00 78.62 81 LYS A O 1
ATOM 607 N N . ASP A 1 82 ? 7.390 4.924 -26.759 1.00 80.38 82 ASP A N 1
ATOM 608 C CA . ASP A 1 82 ? 8.462 4.236 -27.489 1.00 80.38 82 ASP A CA 1
ATOM 609 C C . ASP A 1 82 ? 9.637 3.855 -26.565 1.00 80.38 82 ASP A C 1
ATOM 611 O O . ASP A 1 82 ? 10.815 4.074 -26.874 1.00 80.38 82 ASP A O 1
ATOM 615 N N . ALA A 1 83 ? 9.320 3.308 -25.384 1.00 82.25 83 ALA A N 1
ATOM 616 C CA . ALA A 1 83 ? 10.331 2.949 -24.400 1.00 82.25 83 ALA A CA 1
ATOM 617 C C . ALA A 1 83 ? 11.272 1.853 -24.941 1.00 82.25 83 ALA A C 1
ATOM 619 O O . ALA A 1 83 ? 10.816 0.811 -25.421 1.00 82.25 83 ALA A O 1
ATOM 620 N N . PRO A 1 84 ? 12.605 2.012 -24.805 1.00 86.44 84 PRO A N 1
ATOM 621 C CA . PRO A 1 84 ? 13.538 0.968 -25.203 1.00 86.44 84 PRO A CA 1
ATOM 622 C C . PRO A 1 84 ? 13.289 -0.323 -24.411 1.00 86.44 84 PRO A C 1
ATOM 624 O O . PRO A 1 84 ? 12.951 -0.282 -23.227 1.00 86.44 84 PRO A O 1
ATOM 627 N N . ALA A 1 85 ? 13.532 -1.478 -25.037 1.00 86.69 85 ALA A N 1
ATOM 628 C CA . ALA A 1 85 ? 13.249 -2.795 -24.452 1.00 86.69 85 ALA A CA 1
ATOM 629 C C . ALA A 1 85 ? 13.873 -3.005 -23.055 1.00 86.69 85 ALA A C 1
ATOM 631 O O . ALA A 1 85 ? 13.278 -3.650 -22.190 1.00 86.69 85 ALA A O 1
ATOM 632 N N . ASP A 1 86 ? 15.043 -2.413 -22.797 1.00 82.88 86 ASP A N 1
ATOM 633 C CA . ASP A 1 86 ? 15.677 -2.450 -21.478 1.00 82.88 86 ASP A CA 1
ATOM 634 C C . ASP A 1 86 ? 14.875 -1.710 -20.395 1.00 82.88 86 ASP A C 1
ATOM 636 O O . ASP A 1 86 ? 14.793 -2.195 -19.268 1.00 82.88 86 ASP A O 1
ATOM 640 N N . VAL A 1 87 ? 14.244 -0.577 -20.724 1.00 84.12 87 VAL A N 1
ATOM 641 C CA . VAL A 1 87 ? 13.392 0.202 -19.803 1.00 84.12 87 VAL A CA 1
ATOM 642 C C . VAL A 1 87 ? 12.122 -0.578 -19.472 1.00 84.12 87 VAL A C 1
ATOM 644 O O . VAL A 1 87 ? 11.750 -0.671 -18.301 1.00 84.12 87 VAL A O 1
ATOM 647 N N . LEU A 1 88 ? 11.504 -1.206 -20.477 1.00 87.31 88 LEU A N 1
ATOM 648 C CA . LEU A 1 88 ? 10.325 -2.059 -20.293 1.00 87.31 88 LEU A CA 1
ATOM 649 C C . LEU A 1 88 ? 10.628 -3.245 -19.371 1.00 87.31 88 LEU A C 1
ATOM 651 O O . LEU A 1 88 ? 9.886 -3.504 -18.423 1.00 87.31 88 LEU A O 1
ATOM 655 N N . ARG A 1 89 ? 11.760 -3.925 -19.590 1.00 82.94 89 ARG A N 1
ATOM 656 C CA . ARG A 1 89 ? 12.203 -5.046 -18.750 1.00 82.94 89 ARG A CA 1
ATOM 657 C C . ARG A 1 89 ? 12.480 -4.616 -17.309 1.00 82.94 89 ARG A C 1
ATOM 659 O O . ARG A 1 89 ? 12.095 -5.324 -16.381 1.00 82.94 89 ARG A O 1
ATOM 666 N N . MET A 1 90 ? 13.119 -3.462 -17.105 1.00 80.31 90 MET A N 1
ATOM 667 C CA . MET A 1 90 ? 13.364 -2.911 -15.764 1.00 80.31 90 MET A CA 1
ATOM 668 C C . MET A 1 90 ? 12.055 -2.550 -15.048 1.00 80.31 90 MET A C 1
ATOM 670 O O . MET A 1 90 ? 11.898 -2.859 -13.867 1.00 80.31 90 MET A O 1
ATOM 674 N N . GLY A 1 91 ? 11.096 -1.949 -15.759 1.00 77.94 91 GLY A N 1
ATOM 675 C CA . GLY A 1 91 ? 9.765 -1.657 -15.223 1.00 77.94 91 GLY A CA 1
ATOM 676 C C . GLY A 1 91 ? 8.985 -2.925 -14.868 1.00 77.94 91 GLY A C 1
ATOM 677 O O . GLY A 1 91 ? 8.379 -3.002 -13.804 1.00 77.94 91 GLY A O 1
ATOM 678 N N . GLN A 1 92 ? 9.066 -3.970 -15.692 1.00 83.56 92 GLN A N 1
ATOM 679 C CA . GLN A 1 92 ? 8.471 -5.268 -15.377 1.00 83.56 92 GLN A CA 1
ATOM 680 C C . GLN A 1 92 ? 9.102 -5.893 -14.124 1.00 83.56 92 GLN A C 1
ATOM 682 O O . GLN A 1 92 ? 8.383 -6.301 -13.215 1.00 83.56 92 GLN A O 1
ATOM 687 N N . GLN A 1 93 ? 10.436 -5.912 -14.024 1.00 81.12 93 GLN A N 1
ATOM 688 C CA . GLN A 1 93 ? 11.135 -6.423 -12.838 1.00 81.12 93 GLN A CA 1
ATOM 689 C C . GLN A 1 93 ? 10.700 -5.718 -11.550 1.00 81.12 93 GLN A C 1
ATOM 691 O O . GLN A 1 93 ? 10.566 -6.372 -10.517 1.00 81.12 93 GLN A O 1
ATOM 696 N N . TYR A 1 94 ? 10.428 -4.413 -11.612 1.00 82.38 94 TYR A N 1
ATOM 697 C CA . TYR A 1 94 ? 9.896 -3.664 -10.478 1.00 82.38 94 TYR A CA 1
ATOM 698 C C . TYR A 1 94 ? 8.583 -4.265 -9.958 1.00 82.38 94 TYR A C 1
ATOM 700 O O . TYR A 1 94 ? 8.486 -4.605 -8.780 1.00 82.38 94 TYR A O 1
ATOM 708 N N . PHE A 1 95 ? 7.589 -4.473 -10.826 1.00 82.81 95 PHE A N 1
ATOM 709 C CA . PHE A 1 95 ? 6.290 -5.008 -10.402 1.00 82.81 95 PHE A CA 1
ATOM 710 C C . PHE A 1 95 ? 6.375 -6.446 -9.889 1.00 82.81 95 PHE A C 1
ATOM 712 O O . PHE A 1 95 ? 5.705 -6.781 -8.916 1.00 82.81 95 PHE A O 1
ATOM 719 N N . TRP A 1 96 ? 7.235 -7.282 -10.473 1.00 81.69 96 TRP A N 1
ATOM 720 C CA . TRP A 1 96 ? 7.448 -8.656 -10.002 1.00 81.69 96 TRP A CA 1
ATOM 721 C C . TRP A 1 96 ? 8.011 -8.714 -8.582 1.00 81.69 96 TRP A C 1
ATOM 723 O O . TRP A 1 96 ? 7.680 -9.621 -7.821 1.00 81.69 96 TRP A O 1
ATOM 733 N N . VAL A 1 97 ? 8.844 -7.739 -8.217 1.00 81.38 97 VAL A N 1
ATOM 734 C CA . VAL A 1 97 ? 9.382 -7.624 -6.861 1.00 81.38 97 VAL A CA 1
ATOM 735 C C . VAL A 1 97 ? 8.345 -7.029 -5.911 1.00 81.38 97 VAL A C 1
ATOM 737 O O . VAL A 1 97 ? 8.247 -7.482 -4.777 1.00 81.38 97 VAL A O 1
ATOM 740 N N . THR A 1 98 ? 7.562 -6.042 -6.344 1.00 81.62 98 THR A N 1
ATOM 741 C CA . THR A 1 98 ? 6.704 -5.260 -5.441 1.00 81.62 98 THR A CA 1
ATOM 742 C C . THR A 1 98 ? 5.321 -5.884 -5.199 1.00 81.62 98 THR A C 1
ATOM 744 O O . THR A 1 98 ? 4.860 -5.923 -4.056 1.00 81.62 98 THR A O 1
ATOM 747 N N . VAL A 1 99 ? 4.664 -6.426 -6.232 1.00 85.62 99 VAL A N 1
ATOM 748 C CA . VAL A 1 99 ? 3.289 -6.972 -6.160 1.00 85.62 99 VAL A CA 1
ATOM 749 C C . VAL A 1 99 ? 3.104 -8.062 -5.088 1.00 85.62 99 VAL A C 1
ATOM 751 O O . VAL A 1 99 ? 2.096 -8.010 -4.377 1.00 85.62 99 VAL A O 1
ATOM 754 N N . PRO A 1 100 ? 4.044 -9.008 -4.871 1.00 87.12 100 PRO A N 1
ATOM 755 C CA . PRO A 1 100 ? 3.909 -10.019 -3.818 1.00 87.12 100 PRO A CA 1
ATOM 756 C C . PRO A 1 100 ? 3.744 -9.445 -2.401 1.00 87.12 100 PRO A C 1
ATOM 758 O O . PRO A 1 100 ? 3.222 -10.124 -1.518 1.00 87.12 100 PRO A O 1
ATOM 761 N N . PHE A 1 101 ? 4.152 -8.193 -2.169 1.00 84.31 101 PHE A N 1
ATOM 762 C CA . PHE A 1 101 ? 4.038 -7.527 -0.869 1.00 84.31 101 PHE A CA 1
ATOM 763 C C . PHE A 1 101 ? 2.709 -6.785 -0.664 1.00 84.31 101 PHE A C 1
ATOM 765 O O . PHE A 1 101 ? 2.427 -6.341 0.453 1.00 84.31 101 PHE A O 1
ATOM 772 N N . TYR A 1 102 ? 1.861 -6.679 -1.691 1.00 86.25 102 TYR A N 1
ATOM 773 C CA . TYR A 1 102 ? 0.582 -5.967 -1.601 1.00 86.25 102 TYR A CA 1
ATOM 774 C C . TYR A 1 102 ? -0.345 -6.515 -0.508 1.00 86.25 102 TYR A C 1
ATOM 776 O O . TYR A 1 102 ? -0.847 -5.704 0.269 1.00 86.25 102 TYR A O 1
ATOM 784 N N . PRO A 1 103 ? -0.531 -7.840 -0.330 1.00 85.69 103 PRO A N 1
ATOM 785 C CA . PRO A 1 103 ? -1.376 -8.366 0.746 1.00 85.69 103 PRO A CA 1
ATOM 786 C C . PRO A 1 103 ? -0.970 -7.879 2.145 1.00 85.69 103 PRO A C 1
ATOM 788 O O . PRO A 1 103 ? -1.821 -7.503 2.952 1.00 85.69 103 PRO A O 1
ATOM 791 N N . ALA A 1 104 ? 0.334 -7.832 2.431 1.00 84.25 104 ALA A N 1
ATOM 792 C CA . ALA A 1 104 ? 0.843 -7.360 3.717 1.00 84.25 104 ALA A CA 1
ATOM 793 C C . ALA A 1 104 ? 0.605 -5.852 3.909 1.00 84.25 104 ALA A C 1
ATOM 795 O O . ALA A 1 104 ? 0.228 -5.408 4.999 1.00 84.25 104 ALA A O 1
ATOM 796 N N . LEU A 1 105 ? 0.802 -5.079 2.841 1.00 84.19 105 LEU A N 1
ATOM 797 C CA . LEU A 1 105 ? 0.635 -3.630 2.814 1.00 84.19 105 LEU A CA 1
ATOM 798 C C . LEU A 1 105 ? -0.837 -3.216 2.980 1.00 84.19 105 LEU A C 1
ATOM 800 O O . LEU A 1 105 ? -1.149 -2.317 3.759 1.00 84.19 105 LEU A O 1
ATOM 804 N N . ILE A 1 106 ? -1.746 -3.932 2.319 1.00 86.88 106 ILE A N 1
ATOM 805 C CA . ILE A 1 106 ? -3.198 -3.758 2.423 1.00 86.88 106 ILE A CA 1
ATOM 806 C C . ILE A 1 106 ? -3.673 -3.936 3.864 1.00 86.88 106 ILE A C 1
ATOM 808 O O . ILE A 1 106 ? -4.383 -3.083 4.399 1.00 86.88 106 ILE A O 1
ATOM 812 N N . LEU A 1 107 ? -3.252 -5.026 4.514 1.00 85.88 107 LEU A N 1
ATOM 813 C CA . LEU A 1 107 ? -3.596 -5.274 5.911 1.00 85.88 107 LEU A CA 1
ATOM 814 C C . LEU A 1 107 ? -3.094 -4.138 6.800 1.00 85.88 107 LEU A C 1
ATOM 816 O O . LEU A 1 107 ? -3.840 -3.659 7.652 1.00 85.88 107 LEU A O 1
ATOM 820 N N . LEU A 1 108 ? -1.863 -3.662 6.584 1.00 84.81 108 LEU A N 1
ATOM 821 C CA . LEU A 1 108 ? -1.350 -2.530 7.349 1.00 84.81 108 LEU A CA 1
ATOM 822 C C . LEU A 1 108 ? -2.212 -1.282 7.173 1.00 84.81 108 LEU A C 1
ATOM 824 O O . LEU A 1 108 ? -2.528 -0.653 8.179 1.00 84.81 108 LEU A O 1
ATOM 828 N N . PHE A 1 109 ? -2.611 -0.922 5.952 1.00 85.50 109 PHE A N 1
ATOM 829 C CA . PHE A 1 109 ? -3.470 0.243 5.755 1.00 85.50 109 PHE A CA 1
ATOM 830 C C . PHE A 1 109 ? -4.770 0.114 6.551 1.00 85.50 109 PHE A C 1
ATOM 832 O O . PHE A 1 109 ? -5.101 1.016 7.319 1.00 85.50 109 PHE A O 1
ATOM 839 N N . ILE A 1 110 ? -5.457 -1.025 6.447 1.00 90.44 110 ILE A N 1
ATOM 840 C CA . ILE A 1 110 ? -6.719 -1.256 7.159 1.00 90.44 110 ILE A CA 1
ATOM 841 C C . ILE A 1 110 ? -6.527 -1.128 8.669 1.00 90.44 110 ILE A C 1
ATOM 843 O O . ILE A 1 110 ? -7.255 -0.369 9.307 1.00 90.44 110 ILE A O 1
ATOM 847 N N . TYR A 1 111 ? -5.538 -1.812 9.250 1.00 86.94 111 TYR A N 1
ATOM 848 C CA . TYR A 1 111 ? -5.296 -1.743 10.693 1.00 86.94 111 TYR A CA 1
ATOM 849 C C . TYR A 1 111 ? -4.892 -0.343 11.142 1.00 86.94 111 TYR A C 1
ATOM 851 O O . TYR A 1 111 ? -5.410 0.150 12.141 1.00 86.94 111 TYR A O 1
ATOM 859 N N . ARG A 1 112 ? -4.010 0.320 10.389 1.00 86.62 112 ARG A N 1
ATOM 860 C CA . ARG A 1 112 ? -3.528 1.666 10.702 1.00 86.62 112 ARG A CA 1
ATOM 861 C C . ARG A 1 112 ? -4.676 2.663 10.768 1.00 86.62 112 ARG A C 1
ATOM 863 O O . ARG A 1 112 ? -4.802 3.373 11.762 1.00 86.62 112 ARG A O 1
ATOM 870 N N . TYR A 1 113 ? -5.509 2.705 9.733 1.00 89.94 113 TYR A N 1
ATOM 871 C CA . TYR A 1 113 ? -6.636 3.630 9.700 1.00 89.94 113 TYR A CA 1
ATOM 872 C C . TYR A 1 113 ? -7.732 3.240 10.691 1.00 89.94 113 TYR A C 1
ATOM 874 O O . TYR A 1 113 ? -8.319 4.123 11.308 1.00 89.94 113 TYR A O 1
ATOM 882 N N . THR A 1 114 ? -7.955 1.941 10.916 1.00 90.19 114 THR A N 1
ATOM 883 C CA . THR A 1 114 ? -8.887 1.478 11.953 1.00 90.19 114 THR A CA 1
ATOM 884 C C . THR A 1 114 ? -8.447 1.990 13.323 1.00 90.19 114 THR A C 1
ATOM 886 O O . THR A 1 114 ? -9.244 2.649 13.980 1.00 90.19 114 THR A O 1
ATOM 889 N N . LEU A 1 115 ? -7.188 1.761 13.724 1.00 85.81 115 LEU A N 1
ATOM 890 C CA . LEU A 1 115 ? -6.626 2.224 15.003 1.00 85.81 115 LEU A CA 1
ATOM 891 C C . LEU A 1 115 ? -6.675 3.747 15.147 1.00 85.81 115 LEU A C 1
ATOM 893 O O . LEU A 1 115 ? -7.007 4.247 16.220 1.00 85.81 115 LEU A O 1
ATOM 897 N N . GLN A 1 116 ? -6.384 4.477 14.068 1.00 86.88 116 GLN A N 1
ATOM 898 C CA . GLN A 1 116 ? -6.498 5.933 14.045 1.00 86.88 116 GLN A CA 1
ATOM 899 C C . GLN A 1 116 ? -7.950 6.390 14.266 1.00 86.88 116 GLN A C 1
ATOM 901 O O . GLN A 1 116 ? -8.181 7.329 15.023 1.00 86.88 116 GLN A O 1
ATOM 906 N N . GLY A 1 117 ? -8.932 5.695 13.682 1.00 87.38 117 GLY A N 1
ATOM 907 C CA . GLY A 1 117 ? -10.355 5.951 13.923 1.00 87.38 117 GLY A CA 1
ATOM 908 C C . GLY A 1 117 ? -10.816 5.613 15.347 1.00 87.38 117 GLY A C 1
ATOM 909 O O . GLY A 1 117 ? -11.735 6.241 15.857 1.00 87.38 117 GLY A O 1
ATOM 910 N N . LEU A 1 118 ? -10.142 4.683 16.032 1.00 87.38 118 LEU A N 1
ATOM 911 C CA . LEU A 1 118 ? -10.406 4.353 17.441 1.00 87.38 118 LEU A CA 1
ATOM 912 C C . LEU A 1 118 ? -9.768 5.345 18.435 1.00 87.38 118 LEU A C 1
ATOM 914 O O . LEU A 1 118 ? -9.889 5.157 19.640 1.00 87.38 118 LEU A O 1
ATOM 918 N N . GLY A 1 119 ? -9.048 6.369 17.961 1.00 81.50 119 GLY A N 1
ATOM 919 C CA . GLY A 1 119 ? -8.334 7.327 18.814 1.00 81.50 119 GLY A CA 1
ATOM 920 C C . GLY A 1 119 ? -6.951 6.857 19.286 1.00 81.50 119 GLY A C 1
ATOM 921 O O . GLY A 1 119 ? -6.205 7.636 19.876 1.00 81.50 119 GLY A O 1
ATOM 922 N N . HIS A 1 120 ? -6.539 5.630 18.952 1.00 75.31 120 HIS A N 1
ATOM 923 C CA . HIS A 1 120 ? -5.196 5.102 19.226 1.00 75.31 120 HIS A CA 1
ATOM 924 C C . HIS A 1 120 ? -4.188 5.498 18.135 1.00 75.31 120 HIS A C 1
ATOM 926 O O . HIS A 1 120 ? -3.403 4.683 17.653 1.00 75.31 120 HIS A O 1
ATOM 932 N N . SER A 1 121 ? -4.187 6.772 17.742 1.00 65.25 121 SER A N 1
ATOM 933 C CA . SER A 1 121 ? -3.364 7.316 16.652 1.00 65.25 121 SER A CA 1
ATOM 934 C C . SER A 1 121 ? -1.862 7.310 16.958 1.00 65.25 121 SER A C 1
ATOM 936 O O . SER A 1 121 ? -1.046 7.295 16.037 1.00 65.25 121 SER A O 1
ATOM 938 N N . LEU A 1 122 ? -1.472 7.313 18.238 1.00 60.47 122 LEU A N 1
ATOM 939 C CA . LEU A 1 122 ? -0.065 7.382 18.652 1.00 60.47 122 LEU A CA 1
ATOM 940 C C . LEU A 1 122 ? 0.721 6.119 18.284 1.00 60.47 122 LEU A C 1
ATOM 942 O O . LEU A 1 122 ? 1.858 6.221 17.835 1.00 60.47 122 LEU A O 1
ATOM 946 N N . VAL A 1 123 ? 0.103 4.941 18.394 1.00 66.56 123 VAL A N 1
ATOM 947 C CA . VAL A 1 123 ? 0.744 3.647 18.109 1.00 66.56 123 VAL A CA 1
ATOM 948 C C . VAL A 1 123 ? 1.223 3.539 16.648 1.00 66.56 123 VAL A C 1
ATOM 950 O O . VAL A 1 123 ? 2.419 3.332 16.432 1.00 66.56 123 VAL A O 1
ATOM 953 N N . PRO A 1 124 ? 0.370 3.739 15.620 1.00 63.47 124 PRO A N 1
ATOM 954 C CA . PRO A 1 124 ? 0.822 3.715 14.230 1.00 63.47 124 PRO A CA 1
ATOM 955 C C . PRO A 1 124 ? 1.762 4.872 13.877 1.00 63.47 124 PRO A C 1
ATOM 957 O O . PRO A 1 124 ? 2.610 4.721 13.000 1.00 63.47 124 PRO A O 1
ATOM 960 N N . THR A 1 125 ? 1.642 6.014 14.556 1.00 66.31 125 THR A N 1
ATOM 961 C CA . THR A 1 125 ? 2.499 7.179 14.306 1.00 66.31 125 THR A CA 1
ATOM 962 C C . THR A 1 125 ? 3.927 6.926 14.795 1.00 66.31 125 THR A C 1
ATOM 964 O O . THR A 1 125 ? 4.874 7.121 14.036 1.00 66.31 125 THR A O 1
ATOM 967 N N . ILE A 1 126 ? 4.098 6.409 16.017 1.00 67.94 126 ILE A N 1
ATOM 968 C CA . ILE A 1 126 ? 5.410 6.036 16.571 1.00 67.94 126 ILE A CA 1
ATOM 969 C C . ILE A 1 126 ? 6.039 4.906 15.750 1.00 67.94 126 ILE A C 1
ATOM 971 O O . ILE A 1 126 ? 7.220 4.982 15.418 1.00 67.94 126 ILE A O 1
ATO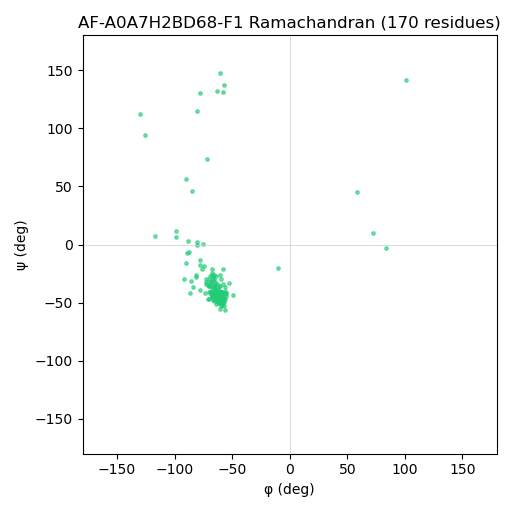M 975 N N . ALA A 1 127 ? 5.257 3.898 15.353 1.00 67.06 127 ALA A N 1
ATOM 976 C CA . ALA A 1 127 ? 5.739 2.843 14.463 1.00 67.06 127 ALA A CA 1
ATOM 977 C C . ALA A 1 127 ? 6.247 3.410 13.124 1.00 67.06 127 ALA A C 1
ATOM 979 O O . ALA A 1 127 ? 7.315 3.016 12.657 1.00 67.06 127 ALA A O 1
ATOM 980 N N . GLY A 1 128 ? 5.538 4.389 12.549 1.00 66.38 128 GLY A N 1
ATOM 981 C CA . GLY A 1 128 ? 5.973 5.102 11.346 1.00 66.38 128 GLY A CA 1
ATOM 982 C C . GLY A 1 128 ? 7.271 5.894 11.542 1.00 66.38 128 GLY A C 1
ATOM 983 O O . GLY A 1 128 ? 8.150 5.849 10.681 1.00 66.38 128 GLY A O 1
ATOM 984 N N . PHE A 1 129 ? 7.442 6.567 12.684 1.00 71.62 129 PHE A N 1
ATOM 985 C CA . PHE A 1 129 ? 8.693 7.259 13.020 1.00 71.62 129 PHE A CA 1
ATOM 986 C C . PHE A 1 129 ? 9.868 6.292 13.199 1.00 71.62 129 PHE A C 1
ATOM 988 O O . PHE A 1 129 ? 10.959 6.561 12.698 1.00 71.62 129 PHE A O 1
ATOM 995 N N . ILE A 1 130 ? 9.648 5.151 13.856 1.00 72.56 130 ILE A N 1
ATOM 996 C CA . ILE A 1 130 ? 10.659 4.096 14.012 1.00 72.56 130 ILE A CA 1
ATOM 997 C C . ILE A 1 130 ? 11.038 3.517 12.641 1.00 72.56 130 ILE A C 1
ATOM 999 O O . ILE A 1 130 ? 12.221 3.336 12.354 1.00 72.56 130 ILE A O 1
ATOM 1003 N N . GLU A 1 131 ? 10.062 3.284 11.760 1.00 68.75 131 GLU A N 1
ATOM 1004 C CA . GLU A 1 131 ? 10.314 2.840 10.386 1.00 68.75 131 GLU A CA 1
ATOM 1005 C C . GLU A 1 131 ? 11.152 3.858 9.602 1.00 68.75 131 GLU A C 1
ATOM 1007 O O . GLU A 1 131 ? 12.139 3.481 8.965 1.00 68.75 131 GLU A O 1
ATOM 1012 N N . LEU A 1 132 ? 10.806 5.147 9.673 1.00 69.19 132 LEU A N 1
ATOM 1013 C CA . LEU A 1 132 ? 11.563 6.212 9.018 1.00 69.19 132 LEU A CA 1
ATOM 1014 C C . LEU A 1 132 ? 12.993 6.306 9.570 1.00 69.19 132 LEU A C 1
ATOM 1016 O O . LEU A 1 132 ? 13.944 6.395 8.795 1.00 69.19 132 LEU A O 1
ATOM 1020 N N . GLY A 1 133 ? 13.152 6.213 10.892 1.00 75.62 133 GLY A N 1
ATOM 1021 C CA . GLY A 1 133 ? 14.453 6.186 11.556 1.00 75.62 133 GLY A CA 1
ATOM 1022 C C . GLY A 1 133 ? 15.318 5.016 11.089 1.00 75.62 133 GLY A C 1
ATOM 1023 O O . GLY A 1 133 ? 16.481 5.216 10.747 1.00 75.62 133 GLY A O 1
ATOM 1024 N N . MET A 1 134 ? 14.747 3.813 10.972 1.00 68.19 134 MET A N 1
ATOM 1025 C CA . MET A 1 134 ? 15.454 2.646 10.430 1.00 68.19 134 MET A CA 1
ATOM 1026 C C . MET A 1 134 ? 15.849 2.830 8.961 1.00 68.19 134 MET A C 1
ATOM 1028 O O . MET A 1 134 ? 16.955 2.444 8.580 1.00 68.19 134 MET A O 1
ATOM 1032 N N . ARG A 1 135 ? 14.993 3.448 8.133 1.00 64.94 135 ARG A N 1
ATOM 1033 C CA . ARG A 1 135 ? 15.337 3.766 6.736 1.00 64.94 135 ARG A CA 1
ATOM 1034 C C . ARG A 1 135 ? 16.522 4.731 6.663 1.00 64.94 135 ARG A C 1
ATOM 1036 O O . ARG A 1 135 ? 17.471 4.455 5.934 1.00 64.94 135 ARG A O 1
ATOM 1043 N N . ILE A 1 136 ? 16.513 5.807 7.450 1.00 71.81 136 ILE A N 1
ATOM 1044 C CA . ILE A 1 136 ? 17.616 6.783 7.499 1.00 71.81 136 ILE A CA 1
ATOM 1045 C C . ILE A 1 136 ? 18.898 6.127 8.032 1.00 71.81 136 ILE A C 1
ATOM 1047 O O . ILE A 1 136 ? 19.963 6.271 7.435 1.00 71.81 136 ILE A O 1
ATOM 1051 N N . ALA A 1 137 ? 18.799 5.338 9.103 1.00 71.31 137 ALA A N 1
ATOM 1052 C CA . ALA A 1 137 ? 19.937 4.624 9.675 1.00 71.31 137 ALA A CA 1
ATOM 1053 C C . ALA A 1 137 ? 20.550 3.620 8.686 1.00 71.31 137 ALA A C 1
ATOM 1055 O O . ALA A 1 137 ? 21.768 3.485 8.634 1.00 71.31 137 ALA A O 1
ATOM 1056 N N . SER A 1 138 ? 19.736 2.959 7.857 1.00 63.00 138 SER A N 1
ATOM 1057 C CA . SER A 1 138 ? 20.224 2.025 6.832 1.00 63.00 138 SER A CA 1
ATOM 1058 C C . SER A 1 138 ? 21.019 2.697 5.703 1.00 63.00 138 SER A C 1
ATOM 1060 O O . SER A 1 138 ? 21.826 2.035 5.050 1.00 63.00 138 SER A O 1
ATOM 1062 N N . LEU A 1 139 ? 20.845 4.009 5.501 1.00 60.69 139 LEU A N 1
ATOM 1063 C CA . LEU A 1 139 ? 21.597 4.796 4.519 1.00 60.69 139 LEU A CA 1
ATOM 1064 C C . LEU A 1 139 ? 22.983 5.211 5.042 1.00 60.69 139 LEU A C 1
ATOM 1066 O O . LEU A 1 139 ? 23.914 5.381 4.254 1.00 60.69 139 LEU A O 1
ATOM 1070 N N . LEU A 1 140 ? 23.163 5.321 6.360 1.00 65.19 140 LEU A N 1
ATOM 1071 C CA . LEU A 1 140 ? 24.411 5.794 6.968 1.00 65.19 140 LEU A CA 1
ATOM 1072 C C . LEU A 1 140 ? 25.638 4.912 6.620 1.00 65.19 140 LEU A C 1
ATOM 1074 O O . LEU A 1 140 ? 26.672 5.459 6.234 1.00 65.19 140 LEU A O 1
ATOM 1078 N N . PRO A 1 141 ? 25.549 3.564 6.630 1.00 58.91 141 PRO A N 1
ATOM 1079 C CA . PRO A 1 141 ? 26.641 2.697 6.183 1.00 58.91 141 PRO A CA 1
ATOM 1080 C C . PRO A 1 141 ? 26.945 2.812 4.682 1.00 58.91 141 PRO A C 1
ATOM 1082 O O . PRO A 1 141 ? 28.093 2.628 4.282 1.00 58.91 141 PRO A O 1
ATOM 1085 N N . SER A 1 142 ? 25.942 3.126 3.850 1.00 55.12 142 SER A N 1
ATOM 1086 C CA . SER A 1 142 ? 26.122 3.294 2.397 1.00 55.12 142 SER A CA 1
ATOM 1087 C C . SER A 1 142 ? 26.827 4.597 2.007 1.00 55.12 142 SER A C 1
ATOM 1089 O O . SER A 1 142 ? 27.389 4.681 0.921 1.00 55.12 142 SER A O 1
ATOM 1091 N N . LEU A 1 143 ? 26.863 5.587 2.906 1.00 57.91 143 LEU A N 1
ATOM 1092 C CA . LEU A 1 143 ? 27.645 6.817 2.733 1.00 57.91 143 LEU A CA 1
ATOM 1093 C C . LEU A 1 143 ? 29.124 6.626 3.108 1.00 57.91 143 LEU A C 1
ATOM 1095 O O . LEU A 1 143 ? 29.988 7.299 2.556 1.00 57.91 143 LEU A O 1
ATOM 1099 N N . LEU A 1 144 ? 29.422 5.694 4.021 1.00 58.34 144 LEU A N 1
ATOM 1100 C CA . LEU A 1 144 ? 30.780 5.418 4.514 1.00 58.34 144 LEU A CA 1
ATOM 1101 C C . LEU A 1 144 ? 31.528 4.353 3.696 1.00 58.34 144 LEU A C 1
ATOM 1103 O O . LEU A 1 144 ? 32.748 4.238 3.800 1.00 58.34 144 LEU A O 1
ATOM 1107 N N . ARG A 1 145 ? 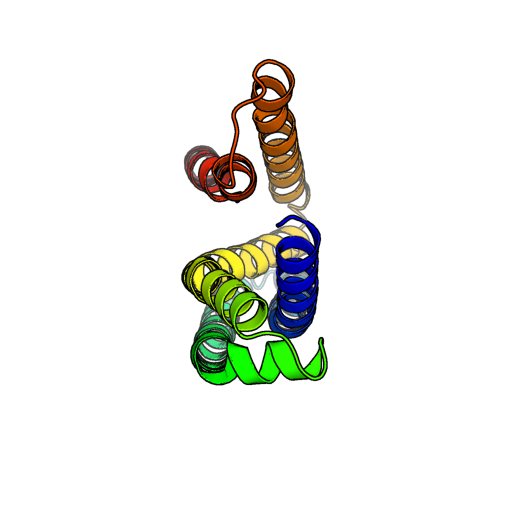30.823 3.566 2.876 1.00 49.19 145 ARG A N 1
ATOM 1108 C CA . ARG A 1 145 ? 31.419 2.623 1.921 1.00 49.19 145 ARG A CA 1
ATOM 1109 C C . ARG A 1 145 ? 30.787 2.841 0.547 1.00 49.19 145 ARG A C 1
ATOM 1111 O O . ARG A 1 145 ? 29.612 2.504 0.399 1.00 49.19 145 ARG A O 1
ATOM 1118 N N . PRO A 1 146 ? 31.527 3.334 -0.466 1.00 46.47 146 PRO A N 1
ATOM 1119 C CA . PRO A 1 146 ? 31.031 3.412 -1.835 1.00 46.47 146 PRO A CA 1
ATOM 1120 C C . PRO A 1 146 ? 30.971 1.994 -2.421 1.00 46.47 146 PRO A C 1
ATOM 1122 O O . PRO A 1 146 ? 31.814 1.575 -3.209 1.00 46.47 146 PRO A O 1
ATOM 1125 N N . CYS A 1 147 ? 29.997 1.200 -1.978 1.00 45.25 147 CYS A N 1
ATOM 1126 C CA . CYS A 1 147 ? 29.724 -0.103 -2.556 1.00 45.25 147 CYS A CA 1
ATOM 1127 C C . CYS A 1 147 ? 28.905 0.095 -3.831 1.00 45.25 147 CYS A C 1
ATOM 1129 O O . CYS A 1 147 ? 27.767 0.561 -3.817 1.00 45.25 147 CYS A O 1
ATOM 1131 N N . SER A 1 148 ? 29.534 -0.272 -4.939 1.00 45.66 148 SER A N 1
ATOM 1132 C CA . SER A 1 148 ? 28.980 -0.313 -6.278 1.00 45.66 148 SER A CA 1
ATOM 1133 C C . SER A 1 148 ? 27.741 -1.213 -6.373 1.00 45.66 148 SER A C 1
ATOM 1135 O O . SER A 1 148 ? 27.706 -2.347 -5.891 1.00 45.66 148 SER A O 1
ATOM 1137 N N . GLY A 1 149 ? 26.738 -0.715 -7.097 1.00 42.50 149 GLY A N 1
ATOM 1138 C CA . GLY A 1 149 ? 25.683 -1.527 -7.691 1.00 42.50 149 GLY A CA 1
ATOM 1139 C C . GLY A 1 149 ? 24.358 -1.545 -6.931 1.00 42.50 149 GLY A C 1
ATOM 1140 O O . GLY A 1 149 ? 24.306 -1.611 -5.707 1.00 42.50 149 GLY A O 1
ATOM 1141 N N . THR A 1 150 ? 23.296 -1.543 -7.738 1.00 47.44 150 THR A N 1
ATOM 1142 C CA . THR A 1 150 ? 21.856 -1.846 -7.577 1.00 47.44 150 THR A CA 1
ATOM 1143 C C . THR A 1 150 ? 21.343 -2.512 -6.285 1.00 47.44 150 THR A C 1
ATOM 1145 O O . THR A 1 150 ? 20.160 -2.383 -5.979 1.00 47.44 150 THR A O 1
ATOM 1148 N N . ARG A 1 151 ? 22.191 -3.173 -5.489 1.00 37.00 151 ARG A N 1
ATOM 1149 C CA . ARG A 1 151 ? 21.852 -3.764 -4.185 1.00 37.00 151 ARG A CA 1
ATOM 1150 C C . ARG A 1 151 ? 21.501 -2.731 -3.106 1.00 37.00 151 ARG A C 1
ATOM 1152 O O . ARG A 1 151 ? 20.649 -3.028 -2.270 1.00 37.00 151 ARG A O 1
ATOM 1159 N N . ALA A 1 152 ? 22.073 -1.524 -3.155 1.00 43.91 152 ALA A N 1
ATOM 1160 C CA . ALA A 1 152 ? 21.763 -0.451 -2.199 1.00 43.91 152 ALA A CA 1
ATOM 1161 C C . ALA A 1 152 ? 20.326 0.099 -2.348 1.00 43.91 152 ALA A C 1
ATOM 1163 O O . ALA A 1 152 ? 19.669 0.422 -1.360 1.00 43.91 152 ALA A O 1
ATOM 1164 N N . CYS A 1 153 ? 19.790 0.136 -3.573 1.00 46.62 153 CYS A N 1
ATOM 1165 C CA . CYS A 1 153 ? 18.402 0.546 -3.810 1.00 46.62 153 CYS A CA 1
ATOM 1166 C C . CYS A 1 153 ? 17.402 -0.531 -3.356 1.00 46.62 153 CYS A C 1
ATOM 1168 O O . CYS A 1 153 ? 16.336 -0.199 -2.848 1.00 46.62 153 CYS A O 1
ATOM 1170 N N . SER A 1 154 ? 17.762 -1.817 -3.446 1.00 40.62 154 SER A N 1
ATOM 1171 C CA . SER A 1 154 ? 16.930 -2.915 -2.928 1.00 40.62 154 SER A CA 1
ATOM 1172 C C . SER A 1 154 ? 16.978 -3.080 -1.401 1.00 40.62 154 SER A C 1
ATOM 1174 O O . SER A 1 154 ? 16.056 -3.651 -0.822 1.00 40.62 154 SER A O 1
ATOM 1176 N N . SER A 1 155 ? 18.012 -2.571 -0.716 1.00 41.09 155 SER A N 1
ATOM 1177 C CA . SER A 1 155 ? 18.053 -2.544 0.758 1.00 41.09 155 SER A CA 1
ATOM 1178 C C . SER A 1 155 ? 17.202 -1.431 1.375 1.00 41.09 155 SER A C 1
ATOM 1180 O O . SER A 1 155 ? 16.916 -1.492 2.566 1.00 41.09 155 SER A O 1
ATOM 1182 N N . ALA A 1 156 ? 16.753 -0.458 0.575 1.00 42.84 156 ALA A N 1
ATOM 1183 C CA . ALA A 1 156 ? 15.812 0.583 0.990 1.00 42.84 156 ALA A CA 1
ATOM 1184 C C . ALA A 1 156 ? 14.342 0.115 0.983 1.00 42.84 156 ALA A C 1
ATOM 1186 O O . ALA A 1 156 ? 13.439 0.906 1.266 1.00 42.84 156 ALA A O 1
ATOM 1187 N N . ILE A 1 157 ? 14.077 -1.159 0.658 1.00 50.22 157 ILE A N 1
ATOM 1188 C CA . ILE A 1 157 ? 12.720 -1.705 0.700 1.00 50.22 157 ILE A CA 1
ATOM 1189 C C . ILE A 1 157 ? 12.370 -2.001 2.177 1.00 50.22 157 ILE A C 1
ATOM 1191 O O . ILE A 1 157 ? 13.148 -2.655 2.875 1.00 50.22 157 ILE A O 1
ATOM 1195 N N . PRO A 1 158 ? 11.209 -1.563 2.692 1.00 50.75 158 PRO A N 1
ATOM 1196 C CA . PRO A 1 158 ? 10.975 -1.360 4.132 1.00 50.75 158 PRO A CA 1
ATOM 1197 C C . PRO A 1 158 ? 10.774 -2.640 4.964 1.00 50.75 158 PRO A C 1
ATOM 1199 O O . PRO A 1 158 ? 10.552 -2.581 6.173 1.00 50.75 158 PRO A O 1
ATOM 1202 N N . TRP A 1 159 ? 10.840 -3.817 4.343 1.00 47.78 159 TRP A N 1
ATOM 1203 C CA . TRP A 1 159 ? 10.328 -5.073 4.900 1.00 47.78 159 TRP A CA 1
ATOM 1204 C C . TRP A 1 159 ? 11.062 -5.563 6.157 1.00 47.78 159 TRP A C 1
ATOM 1206 O O . TRP A 1 159 ? 10.457 -6.240 6.987 1.00 47.78 159 TRP A O 1
ATOM 1216 N N . ARG A 1 160 ? 12.336 -5.196 6.357 1.00 43.09 160 ARG A N 1
ATOM 1217 C CA . ARG A 1 160 ? 13.106 -5.621 7.546 1.00 43.09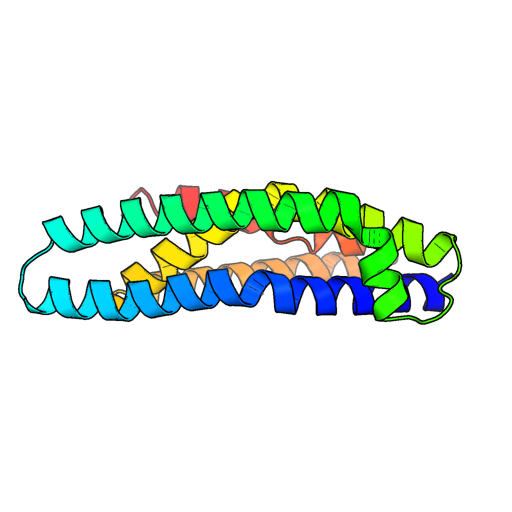 160 ARG A CA 1
ATOM 1218 C C . ARG A 1 160 ? 12.670 -4.910 8.831 1.00 43.09 160 ARG A C 1
ATOM 1220 O O . ARG A 1 160 ? 12.652 -5.534 9.887 1.00 43.09 160 ARG A O 1
ATOM 1227 N N . GLY A 1 161 ? 12.255 -3.646 8.738 1.00 44.41 161 GLY A N 1
ATOM 1228 C CA . GLY A 1 161 ? 11.711 -2.901 9.880 1.00 44.41 161 GLY A CA 1
ATOM 1229 C C . GLY A 1 161 ? 10.306 -3.358 10.280 1.00 44.41 161 GLY A C 1
ATOM 1230 O O . GLY A 1 161 ? 9.936 -3.339 11.452 1.00 44.41 161 GLY A O 1
ATOM 1231 N N . TRP A 1 162 ? 9.541 -3.839 9.302 1.00 49.53 162 TRP A N 1
ATOM 1232 C CA . TRP A 1 162 ? 8.157 -4.274 9.470 1.00 49.53 162 TRP A CA 1
ATOM 1233 C C . TRP A 1 162 ? 7.998 -5.561 10.281 1.00 49.53 162 TRP A C 1
ATOM 1235 O O . TRP A 1 162 ? 7.097 -5.651 11.116 1.00 49.53 162 TRP A O 1
ATOM 1245 N N . VAL A 1 163 ? 8.874 -6.548 10.067 1.00 44.44 163 VAL A N 1
ATOM 1246 C CA . VAL A 1 163 ? 8.862 -7.802 10.841 1.00 44.44 163 VAL A CA 1
ATOM 1247 C C . VAL A 1 163 ? 9.211 -7.529 12.309 1.00 44.44 163 VAL A C 1
ATOM 1249 O O . VAL A 1 163 ? 8.561 -8.062 13.205 1.00 44.44 163 VAL A O 1
ATOM 1252 N N . LEU A 1 164 ? 10.162 -6.624 12.563 1.00 36.72 164 LEU A N 1
ATOM 1253 C CA . LEU A 1 164 ? 10.590 -6.260 13.915 1.00 36.72 164 LEU A CA 1
ATOM 1254 C C . LEU A 1 164 ? 9.506 -5.475 14.679 1.00 36.72 164 LEU A C 1
ATOM 1256 O O . LEU A 1 164 ? 9.249 -5.754 15.849 1.00 36.72 164 LEU A O 1
ATOM 1260 N N . SER A 1 165 ? 8.817 -4.544 14.008 1.00 34.62 165 SER A N 1
ATOM 1261 C CA . SER A 1 165 ? 7.739 -3.747 14.612 1.00 34.62 165 SER A CA 1
ATOM 1262 C C . SER A 1 165 ? 6.523 -4.603 15.002 1.00 34.62 165 SER A C 1
ATOM 1264 O O . SER A 1 165 ? 5.959 -4.412 16.079 1.00 34.62 165 SER A O 1
ATOM 1266 N N . ARG A 1 166 ? 6.166 -5.621 14.199 1.00 38.47 166 ARG A N 1
ATOM 1267 C CA . ARG A 1 166 ? 5.069 -6.553 14.530 1.00 38.47 166 ARG A CA 1
ATOM 1268 C C . ARG A 1 166 ? 5.381 -7.476 15.712 1.00 38.47 166 ARG A C 1
ATOM 1270 O O . ARG A 1 166 ? 4.466 -7.791 16.465 1.00 38.47 166 ARG A O 1
ATOM 1277 N N . CYS A 1 167 ? 6.640 -7.874 15.913 1.00 34.47 167 CYS A N 1
ATOM 1278 C CA . CYS A 1 167 ? 7.035 -8.659 17.089 1.00 34.47 167 CYS A CA 1
ATOM 1279 C C . CYS A 1 167 ? 6.980 -7.855 18.399 1.00 34.47 167 CYS A C 1
ATOM 1281 O O . CYS A 1 167 ? 6.769 -8.441 19.458 1.00 34.47 167 CYS A O 1
ATOM 1283 N N . LEU A 1 168 ? 7.139 -6.530 18.336 1.00 34.25 168 LEU A N 1
ATOM 1284 C CA . LEU A 1 168 ? 7.103 -5.648 19.508 1.00 34.25 168 LEU A CA 1
ATOM 1285 C C . LEU A 1 168 ? 5.679 -5.210 19.891 1.00 34.25 168 LEU A C 1
ATOM 1287 O O . LEU A 1 168 ? 5.396 -5.042 21.071 1.00 34.25 168 LEU A O 1
ATOM 1291 N N . LEU A 1 169 ? 4.773 -5.072 18.916 1.00 38.25 169 LEU A N 1
ATOM 1292 C CA . LEU A 1 169 ? 3.424 -4.518 19.118 1.00 38.25 169 LEU A CA 1
ATOM 1293 C C . LEU A 1 169 ? 2.347 -5.535 19.536 1.00 38.25 169 LEU A C 1
ATOM 1295 O O . LEU A 1 169 ? 1.229 -5.131 19.825 1.00 38.25 169 LEU A O 1
ATOM 1299 N N . TRP A 1 170 ? 2.647 -6.838 19.569 1.00 29.19 170 TRP A N 1
ATOM 1300 C CA . TRP A 1 170 ? 1.681 -7.882 19.966 1.00 29.19 170 TRP A CA 1
ATOM 1301 C C . TRP A 1 170 ? 1.834 -8.347 21.427 1.00 29.19 170 TRP A C 1
ATOM 1303 O O . TRP A 1 170 ? 1.272 -9.364 21.826 1.00 29.19 170 TRP A O 1
ATOM 1313 N N . ARG A 1 171 ? 2.626 -7.621 22.226 1.00 30.17 171 ARG A N 1
ATOM 1314 C CA . ARG A 1 171 ? 2.869 -7.894 23.656 1.00 30.17 171 ARG A CA 1
ATOM 1315 C C . ARG A 1 171 ? 2.382 -6.783 24.597 1.00 30.17 171 ARG A C 1
ATOM 1317 O O . ARG A 1 171 ? 2.651 -6.865 25.792 1.00 30.17 171 ARG A O 1
ATOM 1324 N N . THR A 1 172 ? 1.668 -5.788 24.079 1.00 34.06 172 THR A N 1
ATOM 1325 C CA . THR A 1 172 ? 1.054 -4.681 24.833 1.00 34.06 172 THR A CA 1
ATOM 1326 C C . THR A 1 172 ? -0.391 -4.530 24.413 1.00 34.06 172 THR A C 1
ATOM 1328 O O . THR A 1 172 ? -1.247 -4.375 25.304 1.00 34.06 172 THR A O 1
#

Sequence (172 aa):
MGSSVVAAYTAAQRIEQLAMLPFVS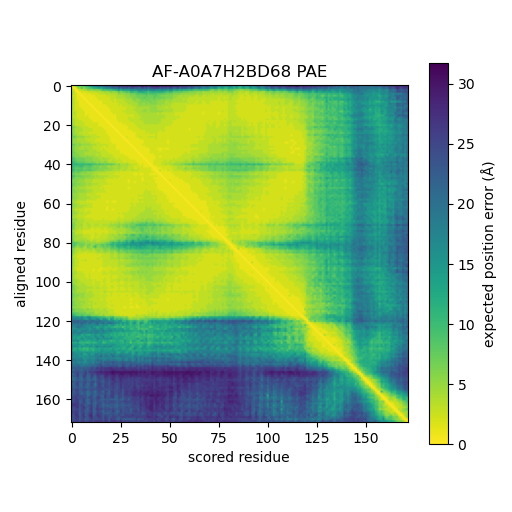FGIAMGTYSAQNFGAGLHGRVWQGVRQAAFMSFAYGLAIGLVLVFLSPLLVDAFIKDAPADVLRMGQQYFWVTVPFYPALILLFIYRYTLQGLGHSLVPTIAGFIELGMRIASLLPSLLRPCSGTRACSSAIPWRGWVLSRCLLWRT

Organism: NCBI:txid396015

=== Feature glossary ===
Each block in this record encodes a different view of the same protein. In brief:

Predicted aligned error. PAE(i, j) answers: if I align the predicted and true structures on residue i, how far off (in Å) do I expect residue j to be? A block-diagonal PAE matrix with low values on the blocks and high values off-diagonal is the signature of a multi-domain protein with confidently predicted domains but uncertain inter-domain orientation.

Contact-map, Ramachandran, and PAE plots. Plot images: a contact map (which residues are close in 3D, as an N×N binary image), a Ramachandran scatter (backbone torsion angles, revealing secondary-structure composition at a glance), and — for AlphaFold structures — a PAE heatmap (pairwise prediction confidence).

Backbone torsions (φ/ψ). φ (phi) and ψ (psi) are the two rotatable backbone dihedrals per residue: φ is the C(i-1)–N–Cα–C torsion, ψ is the N–Cα–C–N(i+1) torsion, both in degrees on (−180°, 180°]. α-helical residues cluster near (−60°, −45°); β-strand residues near (−120°, +130°). A Ramachandran plot is simply a scatter of (φ, ψ) for every residue.

Foldseek 3Di. A 3Di character summarizes, for each residue, the relative orientation of the Cα frame of its nearest spatial neighbor. Because it encodes fold topology rather than chemistry, 3Di alignments detect remote structural similarity that sequence alignment misses.

Radius of gyration, Cα contacts, bounding box. Three whole-structure scalars: the radius of gyration (RMS distance of Cα from centroid, 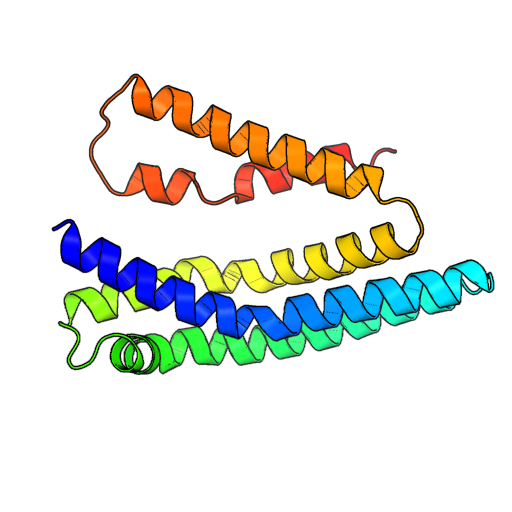in Å), the count of Cα–Cα contacts (pairs closer than 8 Å and separated by more than four residues in sequence — i.e. tertiary, not local, contacts), and the bounding-box dimensions. Together they distinguish compact globular folds from extended fibres or disordered chains.

Sequence. Sequence gives the chain of amino acids in standard one-letter code (A=alanine, C=cysteine, …, Y=tyrosine), read N→C. It is the only feature that is directly encoded by the gene; all structural features are derived from the folded form of this sequence.

mmCIF coordinates. Atomic coordinates in PDBx/mmCIF format — the same representation the Protein Data Bank distributes. Each li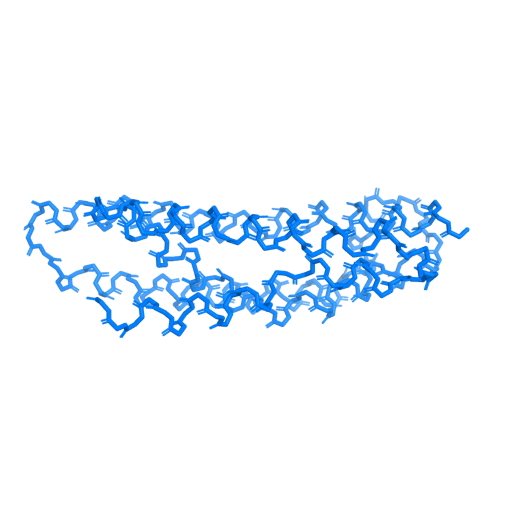ne of the _atom_site loop places one backbone atom in Cartesian space (units: ångströms, origin: arbitrary).

Secondary structure (3-state, P-SEA). Three-state secondary structure (P-SEA) collapses the eight DSSP classes into helix (a), strand (b), and coil (c). P-SEA assigns these from Cα geometry alone — distances and angles — without requiring backbone oxygens, so it works on any Cα trace.

InterPro / GO / CATH / organism. Functional annotations link the protein to curated databases. InterPro entries identify conserved domains and families by matching the sequence against member-database signatures (Pfam, PROSITE, CDD, …). Gene Ontology (GO) terms describe molecular function, biological process, and cellular component in a controlled vocabulary. CATH places the structure in a hierarchical fold classification (Class/Architecture/Topology/Homologous-superfamily). The organism is the source species.

B-factor. B-factor (Debye–Waller factor) reflects atomic displacement in the crystal lattice. It is an experimental observable (units Å²), not a prediction; low values mean the atom is pinned down, high values mean it moves or is heterogeneous across the crystal.

Rendered structure images. Structure images are PyMOL renders from six orthogonal camera directions. Cartoon representation draws helices as coils and strands as arrows; sticks shows the backbone as bonds; surface shows the solvent-excluded envelope. Rainbow coloring maps sequence position to hue (blue→red, N→C); chain coloring assigns a distinct color per polypeptide.

Solvent-accessible surface area. Solvent-accessible surface area (SASA) is the area in Å² traced out by the centre of a 1.4 Å probe sphere (a water molecule) rolled over the protein's van der Waals surface (Shrake–Rupley / Lee–Richards construction). Buried residues have near-zero SASA; fully exposed residues can exceed 200 Å². The total SASA scales roughly with the number of surface residues.

Secondary structure (8-state, DSSP). The SS8 string is DSSP's per-residue secondary-structure call. α-helix (H) means an i→i+4 H-bond ladder; β-strand (E) means the residue participates in a β-sheet; 3₁₀ (G) and π (I) are tighter and wider helices; T/S are turns/bends; '-' is loop.

pLDDT. For AlphaFold models, the B-factor field carries pLDDT — the model's own estimate of local accuracy on a 0–100 scale. Regions with pLDDT<50 should be treated as essentially unmodeled; they often correspond to intrinsically disordered segments.

Nearest PDB structures. Nearest PDB neighbors are the top structural matches found by Foldseek when searching this structure against the entire Protein Data Bank. Each hit reports a TM-score (0 to 1; >0.5 almost always implies the same fold) and an E-value. These are *structural* homologs — they may share no detectable sequence similarity.